Protein AF-A0A137QQI2-F1 (afdb_monomer_lite)

Radius of gyration: 28.1 Å; chains: 1; bounding box: 60×68×77 Å

Secondary structure (DSSP, 8-state):
--HHHHHHHHHHHHHHHHHTT-HHHHHHHHHHHHHH--TTTHHHHHTSTTGGG-HHHHHHHHHHHHHT--HHHHHHHHHHHHHHHHTS-GGGHHHHHHHHHHHTT--HHHHHHHHHHHS-TTSS---------------------------------------------PPP---------------------PPPPP-

pLDDT: mean 73.18, std 21.38, range [32.88, 97.56]

Sequence (199 aa):
MWVLESHSFCGCIIDSSVKADIPRLKAAAKEGIRRGLSKSNIITELFSSFTYKYHEIIEMEVDFFLKDFTPQLAQELDEALQFVVVGEKPHCYRVLTFLMRRQRGESSESAWKAIANSEPGGLFSLSLRSPPKFAFNLNSGSDTSRQIASSSRVVGGNTSTRLRANKAKRPPNASGTGNNDSPSLGSAPFTFRFGSPMK

Foldseek 3Di:
DCLVVVVVVLLVQCVVCVVVVPVVSNVVSLVVVLVSDDLVCLLVQLLDPRQLVDLSSLVSSLVVCVVPPDPVSVVSNVVSVVCVVVPVRVSNPLSVQQSVCVVVVDDSVRSVVVVVVPPPPPDPPPPVPDPPPPPPPPPPPPDDDDDDDDDDDDDDDDDDDDDDDDPDDDDDDDDDPDDDDDDDDDDDDDDDDDDDDDD

Structure (mmCIF, N/CA/C/O backbone):
data_AF-A0A137QQI2-F1
#
_entry.id   AF-A0A137QQI2-F1
#
loop_
_atom_site.group_PDB
_atom_site.id
_atom_site.type_symbol
_atom_site.label_atom_id
_atom_site.label_alt_id
_atom_site.label_comp_id
_atom_site.label_asym_id
_atom_site.label_entity_id
_atom_site.label_seq_id
_atom_site.pdbx_PDB_ins_code
_atom_site.Cartn_x
_atom_site.Cartn_y
_atom_site.Cartn_z
_atom_site.occupancy
_atom_site.B_iso_or_equiv
_atom_site.auth_seq_id
_atom_site.auth_comp_id
_atom_site.auth_asym_id
_atom_site.auth_atom_id
_atom_site.pdbx_PDB_model_num
ATOM 1 N N . MET A 1 1 ? -14.640 14.245 -11.615 1.00 32.88 1 MET A N 1
ATOM 2 C CA . MET A 1 1 ? -14.457 12.797 -11.403 1.00 32.88 1 MET A CA 1
ATOM 3 C C . MET A 1 1 ? -13.372 12.336 -12.377 1.00 32.88 1 MET A C 1
ATOM 5 O O . MET A 1 1 ? -13.691 12.029 -13.508 1.00 32.88 1 MET A O 1
ATOM 9 N N . TRP A 1 2 ? -12.095 12.438 -11.980 1.00 33.50 2 TRP A N 1
ATOM 10 C CA . TRP A 1 2 ? -10.900 12.171 -12.821 1.00 33.50 2 TRP A CA 1
ATOM 11 C C . TRP A 1 2 ? -9.863 11.278 -12.100 1.00 33.50 2 TRP A C 1
ATOM 13 O O . TRP A 1 2 ? -8.710 11.176 -12.509 1.00 33.50 2 TRP A O 1
ATOM 23 N N . VAL A 1 3 ? -10.246 10.663 -10.976 1.00 46.16 3 VAL A N 1
ATOM 24 C CA . VAL A 1 3 ? -9.284 10.023 -10.062 1.00 46.16 3 VAL A CA 1
ATOM 25 C C . VAL A 1 3 ? -8.882 8.625 -10.545 1.00 46.16 3 VAL A C 1
ATOM 27 O O . VAL A 1 3 ? -7.739 8.244 -10.365 1.00 46.16 3 VAL A O 1
ATOM 30 N N . LEU A 1 4 ? -9.737 7.893 -11.265 1.00 43.38 4 LEU A N 1
ATOM 31 C CA . LEU A 1 4 ? -9.434 6.502 -11.638 1.00 43.38 4 LEU A CA 1
ATOM 32 C C . LEU A 1 4 ? -8.504 6.337 -12.860 1.00 43.38 4 LEU A C 1
ATOM 34 O O . LEU A 1 4 ? -7.911 5.275 -13.015 1.00 43.38 4 LEU A O 1
ATOM 38 N N . GLU A 1 5 ? -8.304 7.364 -13.695 1.00 42.47 5 GLU A N 1
ATOM 39 C CA . GLU A 1 5 ? -7.401 7.269 -14.864 1.00 42.47 5 GLU A CA 1
ATOM 40 C C . GLU A 1 5 ? -5.965 7.732 -14.582 1.00 42.47 5 GLU A C 1
ATOM 42 O O . GLU A 1 5 ? -5.025 7.272 -15.234 1.00 42.47 5 GLU A O 1
ATOM 47 N N . SER A 1 6 ? -5.759 8.582 -13.571 1.00 51.38 6 SER A N 1
ATOM 48 C CA . SER A 1 6 ? -4.417 9.094 -13.239 1.00 51.38 6 SER A CA 1
ATOM 49 C C . SER A 1 6 ? -3.456 7.978 -12.796 1.00 51.38 6 SER A C 1
ATOM 51 O O . SER A 1 6 ? -2.248 8.057 -13.021 1.00 51.38 6 SER A O 1
ATOM 53 N N . HIS A 1 7 ? -3.997 6.898 -12.232 1.00 51.66 7 HIS A N 1
ATOM 54 C CA . HIS A 1 7 ? -3.223 5.797 -11.663 1.00 51.66 7 HIS A CA 1
ATOM 55 C C . HIS A 1 7 ? -2.671 4.875 -12.759 1.00 51.66 7 HIS A C 1
ATOM 57 O O . HIS A 1 7 ? -1.540 4.395 -12.661 1.00 51.66 7 HIS A O 1
ATOM 63 N N . SER A 1 8 ? -3.414 4.700 -13.861 1.00 54.84 8 SER A N 1
ATOM 64 C CA . SER A 1 8 ? -2.910 3.969 -15.029 1.00 54.84 8 SER A CA 1
ATOM 65 C C . SER A 1 8 ? -1.751 4.713 -15.694 1.00 54.84 8 SER A C 1
ATOM 67 O O . SER A 1 8 ? -0.813 4.082 -16.177 1.00 54.84 8 SER A O 1
ATOM 69 N N . PHE A 1 9 ? -1.786 6.049 -15.711 1.00 55.47 9 PHE A N 1
ATOM 70 C CA . PHE A 1 9 ? -0.770 6.841 -16.402 1.00 55.47 9 PHE A CA 1
ATOM 71 C C . PHE A 1 9 ? 0.557 6.901 -15.630 1.00 55.47 9 PHE A C 1
ATOM 73 O O . PHE A 1 9 ? 1.621 6.663 -16.206 1.00 55.47 9 PHE A O 1
ATOM 80 N N . CYS A 1 10 ? 0.516 7.145 -14.315 1.00 61.06 10 CYS A N 1
ATOM 81 C CA . CYS A 1 10 ? 1.726 7.159 -13.486 1.00 61.06 10 CYS A CA 1
ATOM 82 C C . CYS A 1 10 ? 2.402 5.784 -13.414 1.00 61.06 10 CYS A C 1
ATOM 84 O O . CYS A 1 10 ? 3.635 5.713 -13.404 1.00 61.06 10 CYS A O 1
ATOM 86 N N . GLY A 1 11 ? 1.623 4.698 -13.444 1.00 62.97 11 GLY A N 1
ATOM 87 C CA . GLY A 1 11 ? 2.187 3.356 -13.396 1.00 62.97 11 GLY A CA 1
ATOM 88 C C . GLY A 1 11 ? 3.052 3.006 -14.610 1.00 62.97 11 GLY A C 1
ATOM 89 O O . GLY A 1 11 ? 4.170 2.507 -14.465 1.00 62.97 11 GLY A O 1
ATOM 90 N N . CYS A 1 12 ? 2.593 3.355 -15.815 1.00 71.19 12 CYS A N 1
ATOM 91 C CA . CYS A 1 12 ? 3.341 3.117 -17.053 1.00 71.19 12 CYS A CA 1
ATOM 92 C C . CYS A 1 12 ? 4.656 3.911 -17.124 1.00 71.19 12 CYS A C 1
ATOM 94 O O . CYS A 1 12 ? 5.639 3.433 -17.702 1.00 71.19 12 CYS A O 1
ATOM 96 N N . ILE A 1 13 ? 4.695 5.108 -16.529 1.00 69.12 13 ILE A N 1
ATOM 97 C CA . ILE A 1 13 ? 5.900 5.947 -16.488 1.00 69.12 13 ILE A CA 1
ATOM 98 C C . ILE A 1 13 ? 6.971 5.309 -15.603 1.00 69.12 13 ILE A C 1
ATOM 100 O O . ILE A 1 13 ? 8.135 5.273 -16.004 1.00 69.12 13 ILE A O 1
ATOM 104 N N . ILE A 1 14 ? 6.601 4.770 -14.435 1.00 70.56 14 ILE A N 1
ATOM 105 C CA . ILE A 1 14 ? 7.574 4.114 -13.553 1.00 70.56 14 ILE A CA 1
ATOM 106 C C . ILE A 1 14 ? 8.112 2.839 -14.208 1.00 70.56 14 ILE A C 1
ATOM 108 O O . ILE A 1 14 ? 9.334 2.711 -14.319 1.00 70.56 14 ILE A O 1
ATOM 112 N N . ASP A 1 15 ? 7.240 1.985 -14.757 1.00 73.06 15 ASP A N 1
ATOM 113 C CA . ASP A 1 15 ? 7.643 0.777 -15.494 1.00 73.06 15 ASP A CA 1
ATOM 114 C C . ASP A 1 15 ? 8.620 1.115 -16.645 1.00 73.06 15 ASP A C 1
ATOM 116 O O . ASP A 1 15 ? 9.608 0.408 -16.856 1.00 73.06 15 ASP A O 1
ATOM 120 N N . SER A 1 16 ? 8.388 2.213 -17.375 1.00 70.88 16 SER A N 1
ATOM 121 C CA . SER A 1 16 ? 9.267 2.659 -18.469 1.00 70.88 16 SER A CA 1
ATOM 122 C C . SER A 1 16 ? 10.581 3.261 -17.964 1.00 70.88 16 SER A C 1
ATOM 124 O O . SER A 1 16 ? 11.634 3.003 -18.539 1.00 70.88 16 SER A O 1
ATOM 126 N N . SER A 1 17 ? 10.545 4.026 -16.869 1.00 70.69 17 SER A N 1
ATOM 127 C CA . SER A 1 17 ? 11.735 4.646 -16.271 1.00 70.69 17 SER A CA 1
ATOM 128 C C . SER A 1 17 ? 12.720 3.621 -15.719 1.00 70.69 17 SER A C 1
ATOM 130 O O . SER A 1 17 ? 13.924 3.817 -15.845 1.00 70.69 17 SER A O 1
ATOM 132 N N . VAL A 1 18 ? 12.214 2.520 -15.153 1.00 72.31 18 VAL A N 1
ATOM 133 C CA . VAL A 1 18 ? 13.040 1.414 -14.655 1.00 72.31 18 VAL A CA 1
ATOM 134 C C . VAL A 1 18 ? 13.669 0.657 -15.818 1.00 72.31 18 VAL A C 1
ATOM 136 O O . VAL A 1 18 ? 14.835 0.292 -15.746 1.00 72.31 18 VAL A O 1
ATOM 139 N N . LYS A 1 19 ? 12.934 0.476 -16.922 1.00 76.94 19 LYS A N 1
ATOM 140 C CA . LYS A 1 19 ? 13.477 -0.139 -18.144 1.00 76.94 19 LYS A CA 1
ATOM 141 C C . LYS A 1 19 ? 14.530 0.731 -18.831 1.00 76.94 19 LYS A C 1
ATOM 143 O O . LYS A 1 19 ? 15.475 0.194 -19.393 1.00 76.94 19 LYS A O 1
ATOM 148 N N . ALA A 1 20 ? 14.349 2.049 -18.810 1.00 77.50 20 ALA A N 1
ATOM 149 C CA . ALA A 1 20 ? 15.245 3.010 -19.449 1.00 77.50 20 ALA A CA 1
ATOM 150 C C . ALA A 1 20 ? 16.370 3.520 -18.525 1.00 77.50 20 ALA A C 1
ATOM 152 O O . ALA A 1 20 ? 17.166 4.344 -18.964 1.00 77.50 20 ALA A O 1
ATOM 153 N N . ASP A 1 21 ? 16.401 3.071 -17.265 1.00 76.81 21 ASP A N 1
ATOM 154 C CA . ASP A 1 21 ? 17.292 3.535 -16.195 1.00 76.81 21 ASP A CA 1
ATOM 155 C C . ASP A 1 21 ? 17.417 5.069 -16.132 1.00 76.81 21 ASP A C 1
ATOM 157 O O . ASP A 1 21 ? 18.495 5.652 -16.242 1.00 76.81 21 ASP A O 1
ATOM 161 N N . ILE A 1 22 ? 16.273 5.754 -15.987 1.00 88.94 22 ILE A N 1
ATOM 162 C CA . ILE A 1 22 ? 16.213 7.220 -15.861 1.00 88.94 22 ILE A CA 1
ATOM 163 C C . ILE A 1 22 ? 15.785 7.594 -14.430 1.00 88.94 22 ILE A C 1
ATOM 165 O O . ILE A 1 22 ? 14.598 7.849 -14.184 1.00 88.94 22 ILE A O 1
ATOM 169 N N . PRO A 1 23 ? 16.728 7.698 -13.467 1.00 85.25 23 PRO A N 1
ATOM 170 C CA . PRO A 1 23 ? 16.429 7.972 -12.059 1.00 85.25 23 PRO A CA 1
ATOM 171 C C . PRO A 1 23 ? 15.580 9.225 -11.834 1.00 85.25 23 PRO A C 1
ATOM 173 O O . PRO A 1 23 ? 14.703 9.256 -10.971 1.00 85.25 23 PRO A O 1
ATOM 176 N N . ARG A 1 24 ? 15.803 10.268 -12.644 1.00 85.31 24 ARG A N 1
ATOM 177 C CA . ARG A 1 24 ? 15.068 11.535 -12.548 1.00 85.31 24 ARG A CA 1
ATOM 178 C C . ARG A 1 24 ? 13.578 11.365 -12.851 1.00 85.31 24 ARG A C 1
ATOM 180 O O . ARG A 1 24 ? 12.754 12.002 -12.200 1.00 85.31 24 ARG A O 1
ATOM 187 N N . LEU A 1 25 ? 13.236 10.502 -13.808 1.00 85.56 25 LEU A N 1
ATOM 188 C CA . LEU A 1 25 ? 11.847 10.230 -14.173 1.00 85.56 25 LEU A CA 1
ATOM 189 C C . LEU A 1 25 ? 11.151 9.419 -13.080 1.00 85.56 25 LEU A C 1
ATOM 191 O O . LEU A 1 25 ? 10.034 9.751 -12.692 1.00 85.56 25 LEU A O 1
ATOM 195 N N . LYS A 1 26 ? 11.853 8.431 -12.513 1.00 84.25 26 LYS A N 1
ATOM 196 C CA . LYS A 1 26 ? 11.378 7.665 -11.357 1.00 84.25 26 LYS A CA 1
ATOM 197 C C . LYS A 1 26 ? 11.083 8.575 -10.160 1.00 84.25 26 LYS A C 1
ATOM 199 O O . LYS A 1 26 ? 10.016 8.476 -9.563 1.00 84.25 26 LYS A O 1
ATOM 204 N N . ALA A 1 27 ? 11.990 9.502 -9.843 1.00 89.12 27 ALA A N 1
ATOM 205 C CA . ALA A 1 27 ? 11.799 10.466 -8.760 1.00 89.12 27 ALA A CA 1
ATOM 206 C C . ALA A 1 27 ? 10.612 11.413 -9.015 1.00 89.12 27 ALA A C 1
ATOM 208 O O . ALA A 1 27 ? 9.807 11.643 -8.114 1.00 89.12 27 ALA A O 1
ATOM 209 N N . ALA A 1 28 ? 10.470 11.925 -10.242 1.00 89.00 28 ALA A N 1
ATOM 210 C CA . ALA A 1 28 ? 9.352 12.789 -10.616 1.00 89.00 28 ALA A CA 1
ATOM 211 C C . ALA A 1 28 ? 8.002 12.056 -10.540 1.00 89.00 28 ALA A C 1
ATOM 213 O O . ALA A 1 28 ? 7.033 12.606 -10.021 1.00 89.00 28 ALA A O 1
ATOM 214 N N . ALA A 1 29 ? 7.948 10.805 -10.999 1.00 88.31 29 ALA A N 1
ATOM 215 C CA . ALA A 1 29 ? 6.751 9.978 -10.911 1.00 88.31 29 ALA A CA 1
ATOM 216 C C . ALA A 1 29 ? 6.397 9.643 -9.453 1.00 88.31 29 ALA A C 1
ATOM 218 O O . ALA A 1 29 ? 5.241 9.785 -9.061 1.00 88.31 29 ALA A O 1
ATOM 219 N N . LYS A 1 30 ? 7.396 9.297 -8.628 1.00 90.31 30 LYS A N 1
ATOM 220 C CA . LYS A 1 30 ? 7.228 9.070 -7.185 1.00 90.31 30 LYS A CA 1
ATOM 221 C C . LYS A 1 30 ? 6.631 10.298 -6.489 1.00 90.31 30 LYS A C 1
ATOM 223 O O . LYS A 1 30 ? 5.698 10.175 -5.703 1.00 90.31 30 LYS A O 1
ATOM 228 N N . GLU A 1 31 ? 7.140 11.488 -6.797 1.00 92.75 31 GLU A N 1
ATOM 229 C CA . GLU A 1 31 ? 6.613 12.745 -6.256 1.00 92.75 31 GLU A CA 1
ATOM 230 C C . GLU A 1 31 ? 5.191 13.047 -6.756 1.00 92.75 31 GLU A C 1
ATOM 232 O O . GLU A 1 31 ? 4.370 13.558 -5.996 1.00 92.75 31 GLU A O 1
ATOM 237 N N . GLY A 1 32 ? 4.882 12.708 -8.010 1.00 92.00 32 GLY A N 1
ATOM 238 C CA . GLY A 1 32 ? 3.532 12.810 -8.564 1.00 92.00 32 GLY A CA 1
ATOM 239 C C . GLY A 1 32 ? 2.524 11.959 -7.792 1.00 92.00 32 GLY A C 1
ATOM 240 O O . GLY A 1 32 ? 1.505 12.485 -7.349 1.00 92.00 32 GLY A O 1
ATOM 241 N N . ILE A 1 33 ? 2.854 10.685 -7.551 1.00 91.38 33 ILE A N 1
ATOM 242 C CA . ILE A 1 33 ? 2.030 9.768 -6.747 1.00 91.38 33 ILE A CA 1
ATOM 243 C C . ILE A 1 33 ? 1.844 10.335 -5.341 1.00 91.38 33 ILE A C 1
ATOM 245 O O . ILE A 1 33 ? 0.715 10.508 -4.897 1.00 91.38 33 ILE A O 1
ATOM 249 N N . ARG A 1 34 ? 2.935 10.752 -4.682 1.00 93.81 34 ARG A N 1
ATOM 250 C CA . ARG A 1 34 ? 2.887 11.337 -3.332 1.00 93.81 34 ARG A CA 1
ATOM 251 C C . ARG A 1 34 ? 1.914 12.511 -3.219 1.00 93.81 34 ARG A C 1
ATOM 253 O O . ARG A 1 34 ? 1.245 12.651 -2.202 1.00 93.81 34 ARG A O 1
ATOM 260 N N . ARG A 1 35 ? 1.856 13.375 -4.237 1.00 94.44 35 ARG A N 1
ATOM 261 C CA . ARG A 1 35 ? 0.941 14.530 -4.279 1.00 94.44 35 ARG A CA 1
ATOM 262 C C . ARG A 1 35 ? -0.509 14.136 -4.549 1.00 94.44 35 ARG A C 1
ATOM 264 O O . ARG A 1 35 ? -1.401 14.890 -4.176 1.00 94.44 35 ARG A O 1
ATOM 271 N N . GLY A 1 36 ? -0.729 13.004 -5.213 1.00 93.56 36 GLY A N 1
ATOM 272 C CA . GLY A 1 36 ? -2.050 12.437 -5.478 1.00 93.56 36 GLY A CA 1
ATOM 273 C C . GLY A 1 36 ? -2.630 11.632 -4.312 1.00 93.56 36 GLY A C 1
ATOM 274 O O . GLY A 1 36 ? -3.829 11.353 -4.319 1.00 93.56 36 GLY A O 1
ATOM 275 N N . LEU A 1 37 ? -1.820 11.274 -3.308 1.00 95.56 37 LEU A N 1
ATOM 276 C CA . LEU A 1 37 ? -2.297 10.547 -2.133 1.00 95.56 37 LEU A CA 1
ATOM 277 C C . LEU A 1 37 ? -3.219 11.417 -1.274 1.00 95.56 37 LEU A C 1
ATOM 279 O O . LEU A 1 37 ? -2.930 12.567 -0.941 1.00 95.56 37 LEU A O 1
ATOM 283 N N . SER A 1 38 ? -4.344 10.831 -0.893 1.00 96.25 38 SER A N 1
ATOM 284 C CA . SER A 1 38 ? -5.392 11.443 -0.089 1.00 96.25 38 SER A CA 1
ATOM 285 C C . SER A 1 38 ? -6.046 10.387 0.799 1.00 96.25 38 SER A C 1
ATOM 287 O O . SER A 1 38 ? -5.955 9.188 0.539 1.00 96.25 38 SER A O 1
ATOM 289 N N . LYS A 1 39 ? -6.774 10.815 1.833 1.00 95.75 39 LYS A N 1
ATOM 290 C CA . LYS A 1 39 ? -7.506 9.876 2.699 1.00 95.75 39 LYS A CA 1
ATOM 291 C C . LYS A 1 39 ? -8.573 9.088 1.933 1.00 95.75 39 LYS A C 1
ATOM 293 O O . LYS A 1 39 ? -8.832 7.954 2.278 1.00 95.75 39 LYS A O 1
ATOM 298 N N . SER A 1 40 ? -9.145 9.655 0.870 1.00 95.25 40 SER A N 1
ATOM 299 C CA . SER A 1 40 ? -10.202 9.003 0.087 1.00 95.25 40 SER A CA 1
ATOM 300 C C . SER A 1 40 ? -9.710 7.974 -0.933 1.00 95.25 40 SER A C 1
ATOM 302 O O . SER A 1 40 ? -10.526 7.225 -1.456 1.00 95.25 40 SER A O 1
ATOM 304 N N . ASN A 1 41 ? -8.420 7.961 -1.291 1.00 95.19 41 ASN A N 1
ATOM 305 C CA . ASN A 1 41 ? -7.882 6.997 -2.265 1.00 95.19 41 ASN A CA 1
ATOM 306 C C . ASN A 1 41 ? -6.809 6.067 -1.693 1.00 95.19 41 ASN A C 1
ATOM 308 O O . ASN A 1 41 ? -6.489 5.079 -2.348 1.00 95.19 41 ASN A O 1
ATOM 312 N N . ILE A 1 42 ? -6.291 6.329 -0.488 1.00 96.50 42 ILE A N 1
ATOM 313 C CA . ILE A 1 42 ? -5.143 5.596 0.053 1.00 96.50 42 ILE A CA 1
ATOM 314 C C . ILE A 1 42 ? -5.359 4.083 0.110 1.00 96.50 42 ILE A C 1
ATOM 316 O O . ILE A 1 42 ? -4.462 3.349 -0.270 1.00 96.50 42 ILE A O 1
ATOM 320 N N . ILE A 1 43 ? -6.538 3.597 0.509 1.00 96.50 43 ILE A N 1
ATOM 321 C CA . ILE A 1 43 ? -6.816 2.153 0.569 1.00 96.50 43 ILE A CA 1
ATOM 322 C C . ILE A 1 43 ? -6.802 1.524 -0.827 1.00 96.50 43 ILE A C 1
ATOM 324 O O . ILE A 1 43 ? -6.229 0.452 -1.031 1.00 96.50 43 ILE A O 1
ATOM 328 N N . THR A 1 44 ? -7.402 2.207 -1.805 1.00 94.94 44 THR A N 1
ATOM 329 C CA . THR A 1 44 ? -7.443 1.729 -3.195 1.00 94.94 44 THR A CA 1
ATOM 330 C C . THR A 1 44 ? -6.038 1.684 -3.796 1.00 94.94 44 THR A C 1
ATOM 332 O O . THR A 1 44 ? -5.707 0.730 -4.500 1.00 94.94 44 THR A O 1
ATOM 335 N N . GLU A 1 45 ? -5.209 2.681 -3.479 1.00 94.12 45 GLU A N 1
ATOM 336 C CA . GLU A 1 45 ? -3.804 2.753 -3.889 1.00 94.12 45 GLU A CA 1
ATOM 337 C C . GLU A 1 45 ? -2.969 1.642 -3.266 1.00 94.12 45 GLU A C 1
ATOM 339 O O . GLU A 1 45 ? -2.345 0.866 -3.989 1.00 94.12 45 GLU A O 1
ATOM 344 N N . LEU A 1 46 ? -3.056 1.493 -1.942 1.00 94.88 46 LEU A N 1
ATOM 345 C CA . LEU A 1 46 ? -2.304 0.510 -1.166 1.00 94.88 46 LEU A CA 1
ATOM 346 C C . LEU A 1 46 ? -2.477 -0.905 -1.737 1.00 94.88 46 LEU A C 1
ATOM 348 O O . LEU A 1 46 ? -1.526 -1.678 -1.859 1.00 94.88 46 LEU A O 1
ATOM 352 N N . PHE A 1 47 ? -3.709 -1.240 -2.124 1.00 94.19 47 PHE A N 1
ATOM 353 C CA . PHE A 1 47 ? -4.080 -2.542 -2.673 1.00 94.19 47 PHE A CA 1
ATOM 354 C C . PHE A 1 47 ? -4.194 -2.558 -4.202 1.00 94.19 47 PHE A C 1
ATOM 356 O O . PHE A 1 47 ? -4.869 -3.424 -4.779 1.00 94.19 47 PHE A O 1
ATOM 363 N N . SER A 1 48 ? -3.550 -1.610 -4.878 1.00 92.56 48 SER A N 1
ATOM 364 C CA . SER A 1 48 ? -3.470 -1.587 -6.331 1.00 92.56 48 SER A CA 1
ATOM 365 C C . SER A 1 48 ? -2.494 -2.650 -6.853 1.00 92.56 48 SER A C 1
ATOM 367 O O . SER A 1 48 ? -1.503 -3.025 -6.215 1.00 92.56 48 SER A O 1
ATOM 369 N N . SER A 1 49 ? -2.720 -3.097 -8.090 1.00 89.50 49 SER A N 1
ATOM 370 C CA . SER A 1 49 ? -1.771 -3.951 -8.815 1.00 89.50 49 SER A CA 1
ATOM 371 C C . SER A 1 49 ? -0.483 -3.214 -9.207 1.00 89.50 49 SER A C 1
ATOM 373 O O . SER A 1 49 ? 0.401 -3.786 -9.840 1.00 89.50 49 SER A O 1
ATOM 375 N N . PHE A 1 50 ? -0.383 -1.923 -8.914 1.00 88.88 50 PHE A N 1
ATOM 376 C CA . PHE A 1 50 ? 0.801 -1.136 -9.199 1.00 88.88 50 PHE A CA 1
ATOM 377 C C . PHE A 1 50 ? 1.735 -1.101 -7.986 1.00 88.88 50 PHE A C 1
ATOM 379 O O . PHE A 1 50 ? 2.910 -1.452 -8.102 1.00 88.88 50 PHE A O 1
ATOM 386 N N . THR A 1 51 ? 1.189 -0.784 -6.812 1.00 90.44 51 THR A N 1
ATOM 387 C CA . THR A 1 51 ? 1.928 -0.597 -5.560 1.00 90.44 51 THR A CA 1
ATOM 388 C C . THR A 1 51 ? 2.812 -1.790 -5.202 1.00 90.44 51 THR A C 1
ATOM 390 O O . THR A 1 51 ? 3.982 -1.611 -4.870 1.00 90.44 51 THR A O 1
ATOM 393 N N . TYR A 1 52 ? 2.328 -3.029 -5.358 1.00 89.00 52 TYR A N 1
ATOM 394 C CA . TYR A 1 52 ? 3.090 -4.222 -4.951 1.00 89.00 52 TYR A CA 1
ATOM 395 C C . TYR A 1 52 ? 4.443 -4.401 -5.675 1.00 89.00 52 TYR A C 1
ATOM 397 O O . TYR A 1 52 ? 5.300 -5.155 -5.200 1.00 89.00 52 TYR A O 1
ATOM 405 N N . LYS A 1 53 ? 4.632 -3.751 -6.833 1.00 88.56 53 LYS A N 1
ATOM 406 C CA . LYS A 1 53 ? 5.847 -3.859 -7.653 1.00 88.56 53 LYS A CA 1
ATOM 407 C C . LYS A 1 53 ? 7.009 -3.014 -7.122 1.00 88.56 53 LYS A C 1
ATOM 409 O O . LYS A 1 53 ? 8.157 -3.334 -7.422 1.00 88.56 53 LYS A O 1
ATOM 414 N N . TYR A 1 54 ? 6.731 -1.966 -6.345 1.00 90.56 54 TYR A N 1
ATOM 415 C CA . TYR A 1 54 ? 7.701 -0.920 -6.016 1.00 90.56 54 TYR A CA 1
ATOM 416 C C . TYR A 1 54 ? 7.807 -0.705 -4.507 1.00 90.56 54 TYR A C 1
ATOM 418 O O . TYR A 1 54 ? 6.924 -0.109 -3.892 1.00 90.56 54 TYR A O 1
ATOM 426 N N . HIS A 1 55 ? 8.910 -1.154 -3.898 1.00 93.25 55 HIS A N 1
ATOM 427 C CA . HIS A 1 55 ? 9.122 -1.065 -2.442 1.00 93.25 55 HIS A CA 1
ATOM 428 C C . HIS A 1 55 ? 9.032 0.368 -1.933 1.00 93.25 55 HIS A C 1
ATOM 430 O O . HIS A 1 55 ? 8.351 0.636 -0.951 1.00 93.25 55 HIS A O 1
ATOM 436 N N . GLU A 1 56 ? 9.644 1.302 -2.651 1.00 93.44 56 GLU A N 1
ATOM 437 C CA . GLU A 1 56 ? 9.661 2.713 -2.286 1.00 93.44 56 GLU A CA 1
ATOM 438 C C . GLU A 1 56 ? 8.291 3.408 -2.364 1.00 93.44 56 GLU A C 1
ATOM 440 O O . GLU A 1 56 ? 8.142 4.507 -1.823 1.00 93.44 56 GLU A O 1
ATOM 445 N N . ILE A 1 57 ? 7.328 2.811 -3.074 1.00 94.38 57 ILE A N 1
ATOM 446 C CA . ILE A 1 57 ? 5.943 3.291 -3.163 1.00 94.38 57 ILE A CA 1
ATOM 447 C C . ILE A 1 57 ? 5.139 2.697 -2.012 1.00 94.38 57 ILE A C 1
ATOM 449 O O . ILE A 1 57 ? 4.482 3.447 -1.299 1.00 94.38 57 ILE A O 1
ATOM 453 N N . ILE A 1 58 ? 5.297 1.393 -1.750 1.00 96.12 58 ILE A N 1
ATOM 454 C CA . ILE A 1 58 ? 4.699 0.719 -0.586 1.00 96.12 58 ILE A CA 1
ATOM 455 C C . ILE A 1 58 ? 5.074 1.445 0.707 1.00 96.12 58 ILE A C 1
ATOM 457 O O . ILE A 1 58 ? 4.201 1.745 1.512 1.00 96.12 58 ILE A O 1
ATOM 461 N N . GLU A 1 59 ? 6.358 1.757 0.899 1.00 96.81 59 GLU A N 1
ATOM 462 C CA . GLU A 1 59 ? 6.830 2.500 2.073 1.00 96.81 59 GLU A CA 1
ATOM 463 C C . GLU A 1 59 ? 6.126 3.847 2.220 1.00 96.81 59 GLU A C 1
ATOM 465 O O . GLU A 1 59 ? 5.631 4.174 3.294 1.00 96.81 59 GLU A O 1
ATOM 470 N N . MET A 1 60 ? 6.053 4.611 1.129 1.00 96.75 60 MET A N 1
ATOM 471 C CA . MET A 1 60 ? 5.450 5.938 1.130 1.00 96.75 60 MET A CA 1
ATOM 472 C C . MET A 1 60 ? 3.951 5.889 1.442 1.00 96.75 60 MET A C 1
ATOM 474 O O . MET A 1 60 ? 3.473 6.680 2.254 1.00 96.75 60 MET A O 1
ATOM 478 N N . GLU A 1 61 ? 3.213 4.992 0.791 1.00 96.88 61 GLU A N 1
ATOM 479 C CA . GLU A 1 61 ? 1.769 4.854 0.975 1.00 96.88 61 GLU A CA 1
ATOM 480 C C . GLU A 1 61 ? 1.440 4.331 2.374 1.00 96.88 61 GLU A C 1
ATOM 482 O O . GLU A 1 61 ? 0.551 4.864 3.034 1.00 96.88 61 GLU A O 1
ATOM 487 N N . VAL A 1 62 ? 2.198 3.353 2.880 1.00 97.56 62 VAL A N 1
ATOM 488 C CA . VAL A 1 62 ? 2.028 2.853 4.251 1.00 97.56 62 VAL A CA 1
ATOM 489 C C . VAL A 1 62 ? 2.355 3.936 5.276 1.00 97.56 62 VAL A C 1
ATOM 491 O O . VAL A 1 62 ? 1.593 4.115 6.222 1.00 97.56 62 VAL A O 1
ATOM 494 N N . ASP A 1 63 ? 3.427 4.704 5.092 1.00 97.31 63 ASP A N 1
ATOM 495 C CA . ASP A 1 63 ? 3.761 5.800 6.005 1.00 97.31 63 ASP A CA 1
ATOM 496 C C . ASP A 1 63 ? 2.683 6.894 6.003 1.00 97.31 63 ASP A C 1
ATOM 498 O O . ASP A 1 63 ? 2.329 7.414 7.064 1.00 97.31 63 ASP A O 1
ATOM 502 N N . PHE A 1 64 ? 2.119 7.218 4.834 1.00 97.25 64 PHE A N 1
ATOM 503 C CA . PHE A 1 64 ? 0.981 8.133 4.725 1.00 97.25 64 PHE A CA 1
ATOM 504 C C . PHE A 1 64 ? -0.251 7.576 5.450 1.00 97.25 64 PHE A C 1
ATOM 506 O O . PHE A 1 64 ? -0.845 8.266 6.277 1.00 97.25 64 PHE A O 1
ATOM 513 N N . PHE A 1 65 ? -0.596 6.312 5.193 1.00 97.25 65 PHE A N 1
ATOM 514 C CA . PHE A 1 65 ? -1.729 5.631 5.812 1.00 97.25 65 PHE A CA 1
ATOM 515 C C . PHE A 1 65 ? -1.635 5.611 7.343 1.00 97.25 65 PHE A C 1
ATOM 517 O O . PHE A 1 65 ? -2.597 5.954 8.026 1.00 97.25 65 PHE A O 1
ATOM 524 N N . LEU A 1 66 ? -0.468 5.256 7.887 1.00 97.25 66 LEU A N 1
ATOM 525 C CA . LEU A 1 66 ? -0.240 5.181 9.330 1.00 97.25 66 LEU A CA 1
ATOM 526 C C . LEU A 1 66 ? -0.260 6.553 10.004 1.00 97.25 66 LEU A C 1
ATOM 528 O O . LEU A 1 66 ? -0.764 6.689 11.118 1.00 97.25 66 LEU A O 1
ATOM 532 N N . LYS A 1 67 ? 0.271 7.577 9.331 1.00 97.44 67 LYS A N 1
ATOM 533 C CA . LYS A 1 67 ? 0.270 8.952 9.837 1.00 97.44 67 LYS A CA 1
ATOM 534 C C . LYS A 1 67 ? -1.141 9.532 9.929 1.00 97.44 67 LYS A C 1
ATOM 536 O O . LYS A 1 67 ? -1.435 10.265 10.870 1.00 97.44 67 LYS A O 1
ATOM 541 N N . ASP A 1 68 ? -1.986 9.231 8.949 1.00 95.94 68 ASP A N 1
ATOM 542 C CA . ASP A 1 68 ? -3.329 9.794 8.812 1.00 95.94 68 ASP A CA 1
ATOM 543 C C . ASP A 1 68 ? -4.450 8.826 9.216 1.00 95.94 68 ASP A C 1
ATOM 545 O O . ASP A 1 68 ? -5.608 9.074 8.879 1.00 95.94 68 ASP A O 1
ATOM 549 N N . PHE A 1 69 ? -4.126 7.759 9.953 1.00 96.81 69 PHE A N 1
ATOM 550 C CA . PHE A 1 69 ? -5.060 6.697 10.322 1.00 96.81 69 PHE A CA 1
ATOM 551 C C . PHE A 1 69 ? -6.272 7.234 11.102 1.00 96.81 69 PHE A C 1
ATOM 553 O O . PHE A 1 69 ? -6.140 7.827 12.175 1.00 96.81 69 PHE A O 1
ATOM 560 N N . THR A 1 70 ? -7.473 7.005 10.567 1.00 97.19 70 THR A N 1
ATOM 561 C CA . THR A 1 70 ? -8.754 7.388 11.179 1.00 97.19 70 THR A CA 1
ATOM 562 C C . THR A 1 70 ? -9.687 6.178 11.303 1.00 97.19 70 THR A C 1
ATOM 564 O O . THR A 1 70 ? -9.489 5.182 10.607 1.00 97.19 70 THR A O 1
ATOM 567 N N . PRO A 1 71 ? -10.747 6.245 12.134 1.00 97.44 71 PRO A N 1
ATOM 568 C CA . PRO A 1 71 ? -11.748 5.177 12.205 1.00 97.44 71 PRO A CA 1
ATOM 569 C C . PRO A 1 71 ? -12.416 4.863 10.858 1.00 97.44 71 PRO A C 1
ATOM 571 O O . PRO A 1 71 ? -12.740 3.713 10.594 1.00 97.44 71 PRO A O 1
ATOM 574 N N . GLN A 1 72 ? -12.588 5.866 9.991 1.00 96.75 72 GLN A N 1
ATOM 575 C CA . GLN A 1 72 ? -13.131 5.675 8.643 1.00 96.75 72 GLN A CA 1
ATOM 576 C C . GLN A 1 72 ? -12.177 4.848 7.772 1.00 96.75 72 GLN A C 1
ATOM 578 O O . GLN A 1 72 ? -12.594 3.877 7.154 1.00 96.75 72 GLN A O 1
ATOM 583 N N . LEU A 1 73 ? -10.881 5.174 7.797 1.00 96.50 73 LEU A N 1
ATOM 584 C CA . LEU A 1 73 ? -9.857 4.400 7.092 1.00 96.50 73 LEU A CA 1
ATOM 585 C C . LEU A 1 73 ? -9.732 2.968 7.621 1.00 96.50 73 LEU A C 1
ATOM 587 O O . LEU A 1 73 ? -9.419 2.064 6.852 1.00 96.50 73 LEU A O 1
ATOM 591 N N . ALA A 1 74 ? -9.971 2.751 8.917 1.00 96.62 74 ALA A N 1
ATOM 592 C CA . ALA A 1 74 ? -10.005 1.411 9.497 1.00 96.62 74 ALA A CA 1
ATOM 593 C C . ALA A 1 74 ? -11.149 0.572 8.907 1.00 96.62 74 ALA A C 1
ATOM 595 O O . ALA A 1 74 ? -10.921 -0.567 8.516 1.00 96.62 74 ALA A O 1
ATOM 596 N N . GLN A 1 75 ? -12.345 1.155 8.769 1.00 97.50 75 GLN A N 1
ATOM 597 C CA . GLN A 1 75 ? -13.479 0.482 8.136 1.00 97.50 75 GLN A CA 1
ATOM 598 C C . GLN A 1 75 ? -13.192 0.149 6.663 1.00 97.50 75 GLN A C 1
ATOM 600 O O . GLN A 1 75 ? -13.417 -0.979 6.233 1.00 97.50 75 GLN A O 1
ATOM 605 N N . GLU A 1 76 ? -12.647 1.097 5.898 1.00 96.88 76 GLU A N 1
ATOM 606 C CA . GLU A 1 76 ? -12.279 0.859 4.494 1.00 96.88 76 GLU A CA 1
ATOM 607 C C . GLU A 1 76 ? -11.182 -0.213 4.357 1.00 96.88 76 GLU A C 1
ATOM 609 O O . GLU A 1 76 ? -11.212 -1.027 3.432 1.00 96.88 76 GLU A O 1
ATOM 614 N N . LEU A 1 77 ? -10.220 -0.250 5.287 1.00 96.88 77 LEU A N 1
ATOM 615 C CA . LEU A 1 77 ? -9.211 -1.308 5.351 1.00 96.88 77 LEU A CA 1
ATOM 616 C C . LEU A 1 77 ? -9.854 -2.675 5.624 1.00 96.88 77 LEU A C 1
ATOM 618 O O . LEU A 1 77 ? -9.487 -3.646 4.965 1.00 96.88 77 LEU A O 1
ATOM 622 N N . ASP A 1 78 ? -10.806 -2.758 6.555 1.00 97.00 78 ASP A N 1
ATOM 623 C CA . ASP A 1 78 ? -11.522 -4.000 6.870 1.00 97.00 78 ASP A CA 1
ATOM 624 C C . ASP A 1 78 ? -12.316 -4.517 5.661 1.00 97.00 78 ASP A C 1
ATOM 626 O O . ASP A 1 78 ? -12.298 -5.714 5.368 1.00 97.00 78 ASP A O 1
ATOM 630 N N . GLU A 1 79 ? -12.962 -3.622 4.912 1.00 96.19 79 GLU A N 1
ATOM 631 C CA . GLU A 1 79 ? -13.640 -3.951 3.654 1.00 96.19 79 GLU A CA 1
ATOM 632 C C . GLU A 1 79 ? -12.640 -4.452 2.597 1.00 96.19 79 GLU A C 1
ATOM 634 O O . GLU A 1 79 ? -12.849 -5.501 1.984 1.00 96.19 79 GLU A O 1
ATOM 639 N N . ALA A 1 80 ? -11.500 -3.772 2.433 1.00 94.25 80 ALA A N 1
ATOM 640 C CA . ALA A 1 80 ? -10.447 -4.191 1.509 1.00 94.25 80 ALA A CA 1
ATOM 641 C C . ALA A 1 80 ? -9.843 -5.562 1.872 1.00 94.25 80 ALA A C 1
ATOM 643 O O . ALA A 1 80 ? -9.538 -6.368 0.986 1.00 94.25 80 ALA A O 1
ATOM 644 N N . LEU A 1 81 ? -9.698 -5.855 3.168 1.00 95.06 81 LEU A N 1
ATOM 645 C CA . LEU A 1 81 ? -9.167 -7.123 3.667 1.00 95.06 81 LEU A CA 1
ATOM 646 C C . LEU A 1 81 ? -10.043 -8.319 3.291 1.00 95.06 81 LEU A C 1
ATOM 648 O O . LEU A 1 81 ? -9.499 -9.399 3.058 1.00 95.06 81 LEU A O 1
ATOM 652 N N . GLN A 1 82 ? -11.361 -8.147 3.160 1.00 95.38 82 GLN A N 1
ATOM 653 C CA . GLN A 1 82 ? -12.249 -9.227 2.716 1.00 95.38 82 GLN A CA 1
ATOM 654 C C . GLN A 1 82 ? -11.845 -9.736 1.325 1.00 95.38 82 GLN A C 1
ATOM 656 O O . GLN A 1 82 ? -11.689 -10.942 1.132 1.00 95.38 82 GLN A O 1
ATOM 661 N N . PHE A 1 83 ? -11.559 -8.831 0.385 1.00 91.75 83 PHE A N 1
ATOM 662 C CA . PHE A 1 83 ? -11.107 -9.191 -0.966 1.00 91.75 83 PHE A CA 1
ATOM 663 C C . PHE A 1 83 ? -9.730 -9.869 -0.970 1.00 91.75 83 PHE A C 1
ATOM 665 O O . PHE A 1 83 ? -9.461 -10.756 -1.785 1.00 91.75 83 PHE A O 1
ATOM 672 N N . VAL A 1 84 ? -8.845 -9.481 -0.046 1.00 91.81 84 VAL A N 1
ATOM 673 C CA . VAL A 1 84 ? -7.533 -10.125 0.117 1.00 91.81 84 VAL A CA 1
ATOM 674 C C . VAL A 1 84 ? -7.693 -11.551 0.647 1.00 91.81 84 VAL A C 1
ATOM 676 O O . VAL A 1 84 ? -7.072 -12.466 0.111 1.00 91.81 84 VAL A O 1
ATOM 679 N N . VAL A 1 85 ? -8.547 -11.759 1.654 1.00 91.50 85 VAL A N 1
ATOM 680 C CA . VAL A 1 85 ? -8.791 -13.075 2.273 1.00 91.50 85 VAL A CA 1
ATOM 681 C C . VAL A 1 85 ? -9.479 -14.043 1.310 1.00 91.50 85 VAL A C 1
ATOM 683 O O . VAL A 1 85 ? -9.125 -15.219 1.278 1.00 91.50 85 VAL A O 1
ATOM 686 N N . VAL A 1 86 ? -10.411 -13.557 0.485 1.00 92.62 86 VAL A N 1
ATOM 687 C CA . VAL A 1 86 ? -11.042 -14.352 -0.588 1.00 92.62 86 VAL A CA 1
ATOM 688 C C . VAL A 1 86 ? -10.036 -14.723 -1.689 1.00 92.62 86 VAL A C 1
ATOM 690 O O . VAL A 1 86 ? -10.250 -15.675 -2.437 1.00 92.62 86 VAL A O 1
ATOM 693 N N . GLY A 1 87 ? -8.900 -14.024 -1.759 1.00 89.69 87 GLY A N 1
ATOM 694 C CA . GLY A 1 87 ? -7.837 -14.293 -2.722 1.00 89.69 87 GLY A CA 1
ATOM 695 C C . GLY A 1 87 ? -7.997 -13.552 -4.049 1.00 89.69 87 GLY A C 1
ATOM 696 O O . GLY A 1 87 ? -7.297 -13.878 -5.003 1.00 89.69 87 GLY A O 1
ATOM 697 N N . GLU A 1 88 ? -8.860 -12.534 -4.128 1.00 89.81 88 GLU A N 1
ATOM 698 C CA . GLU A 1 88 ? -9.012 -11.709 -5.338 1.00 89.81 88 GLU A CA 1
ATOM 699 C C . GLU A 1 88 ? -7.793 -10.809 -5.584 1.00 89.81 88 GLU A C 1
ATOM 701 O O . GLU A 1 88 ? -7.485 -10.433 -6.717 1.00 89.81 88 GLU A O 1
ATOM 706 N N . LYS A 1 89 ? -7.057 -10.484 -4.516 1.00 88.69 89 LYS A N 1
ATOM 707 C CA . LYS A 1 89 ? -5.864 -9.631 -4.551 1.00 88.69 89 LYS A CA 1
ATOM 708 C C . LYS A 1 89 ? -4.637 -10.335 -3.953 1.00 88.69 89 LYS A C 1
ATOM 710 O O . LYS A 1 89 ? -4.096 -9.891 -2.940 1.00 88.69 89 LYS A O 1
ATOM 715 N N . PRO A 1 90 ? -4.133 -11.416 -4.579 1.00 86.75 90 PRO A N 1
ATOM 716 C CA . PRO A 1 90 ? -3.028 -12.203 -4.022 1.00 86.75 90 PRO A CA 1
ATOM 717 C C . PRO A 1 90 ? -1.707 -11.416 -3.958 1.00 86.75 90 PRO A C 1
ATOM 719 O O . PRO A 1 90 ? -0.853 -11.681 -3.117 1.00 86.75 90 PRO A O 1
ATOM 722 N N . HIS A 1 91 ? -1.549 -10.397 -4.808 1.00 86.19 91 HIS A N 1
ATOM 723 C CA . HIS A 1 91 ? -0.374 -9.521 -4.839 1.00 86.19 91 HIS A CA 1
ATOM 724 C C . HIS A 1 91 ? -0.253 -8.616 -3.600 1.00 86.19 91 HIS A C 1
ATOM 726 O O . HIS A 1 91 ? 0.827 -8.100 -3.310 1.00 86.19 91 HIS A O 1
ATOM 732 N N . CYS A 1 92 ? -1.336 -8.447 -2.839 1.00 91.12 92 CYS A N 1
ATOM 733 C CA . CYS A 1 92 ? -1.380 -7.561 -1.681 1.00 91.12 92 CYS A CA 1
ATOM 734 C C . CYS A 1 92 ? -0.721 -8.138 -0.424 1.00 91.12 92 CYS A C 1
ATOM 736 O O . CYS A 1 92 ? -0.522 -7.397 0.536 1.00 91.12 92 CYS A O 1
ATOM 738 N N . TYR A 1 93 ? -0.327 -9.417 -0.419 1.00 91.12 93 TYR A N 1
ATOM 739 C CA . TYR A 1 93 ? 0.330 -10.049 0.732 1.00 91.12 93 TYR A CA 1
ATOM 740 C C . TYR A 1 93 ? 1.552 -9.258 1.228 1.00 91.12 93 TYR A C 1
ATOM 742 O O . TYR A 1 93 ? 1.697 -9.025 2.431 1.00 91.12 93 TYR A O 1
ATOM 750 N N . ARG A 1 94 ? 2.409 -8.793 0.306 1.00 92.69 94 ARG A N 1
ATOM 751 C CA . ARG A 1 94 ? 3.622 -8.032 0.655 1.00 92.69 94 ARG A CA 1
ATOM 752 C C . ARG A 1 94 ? 3.278 -6.711 1.329 1.00 92.69 94 ARG A C 1
ATOM 754 O O . ARG A 1 94 ? 3.875 -6.369 2.345 1.00 92.69 94 ARG A O 1
ATOM 761 N N . VAL A 1 95 ? 2.293 -6.008 0.778 1.00 95.50 95 VAL A N 1
ATOM 762 C CA . VAL A 1 95 ? 1.808 -4.727 1.296 1.00 95.50 95 VAL A CA 1
ATOM 763 C C . VAL A 1 95 ? 1.208 -4.909 2.687 1.00 95.50 95 VAL A C 1
ATOM 765 O O . VAL A 1 95 ? 1.580 -4.196 3.613 1.00 95.50 95 VAL A O 1
ATOM 768 N N . LEU A 1 96 ? 0.342 -5.910 2.860 1.00 95.44 96 LEU A N 1
ATOM 769 C CA . LEU A 1 96 ? -0.309 -6.192 4.136 1.00 95.44 96 LEU A CA 1
ATOM 770 C C . LEU A 1 96 ? 0.701 -6.594 5.217 1.00 95.44 96 LEU A C 1
ATOM 772 O O . LEU A 1 96 ? 0.649 -6.095 6.339 1.00 95.44 96 LEU A O 1
ATOM 776 N N . THR A 1 97 ? 1.658 -7.459 4.878 1.00 95.00 97 THR A N 1
ATOM 777 C CA . THR A 1 97 ? 2.716 -7.869 5.811 1.00 95.00 97 THR A CA 1
ATOM 778 C C . THR A 1 97 ? 3.572 -6.675 6.224 1.00 95.00 97 THR A C 1
ATOM 780 O O . THR A 1 97 ? 3.885 -6.522 7.406 1.00 95.00 97 THR A O 1
ATOM 783 N N . PHE A 1 98 ? 3.917 -5.804 5.273 1.00 96.75 98 PHE A N 1
ATOM 784 C CA . PHE A 1 98 ? 4.676 -4.589 5.546 1.00 96.75 98 PHE A CA 1
ATOM 785 C C . PHE A 1 98 ? 3.895 -3.619 6.444 1.00 96.75 98 PHE A C 1
ATOM 787 O O . PHE A 1 98 ? 4.420 -3.186 7.469 1.00 96.75 98 PHE A O 1
ATOM 794 N N . LEU A 1 99 ? 2.621 -3.359 6.131 1.00 97.06 99 LEU A N 1
ATOM 795 C CA . LEU A 1 99 ? 1.725 -2.526 6.936 1.00 97.06 99 LEU A CA 1
ATOM 796 C C . LEU A 1 99 ? 1.637 -3.021 8.386 1.00 97.06 99 LEU A C 1
ATOM 798 O O . LEU A 1 99 ? 1.843 -2.248 9.320 1.00 97.06 99 LEU A O 1
ATOM 802 N N . MET A 1 100 ? 1.391 -4.317 8.587 1.00 96.69 100 MET A N 1
ATOM 803 C CA . MET A 1 100 ? 1.250 -4.903 9.925 1.00 96.69 100 MET A CA 1
ATOM 804 C C . MET A 1 100 ? 2.541 -4.815 10.747 1.00 96.69 100 MET A C 1
ATOM 806 O O . MET A 1 100 ? 2.486 -4.637 11.963 1.00 96.69 100 MET A O 1
ATOM 810 N N . ARG A 1 101 ? 3.709 -4.914 10.104 1.00 96.88 101 ARG A N 1
ATOM 811 C CA . ARG A 1 101 ? 5.013 -4.734 10.762 1.00 96.88 101 ARG A CA 1
ATOM 812 C C . ARG A 1 101 ? 5.269 -3.279 11.135 1.00 96.88 101 ARG A C 1
ATOM 814 O O . ARG A 1 101 ? 5.655 -2.997 12.268 1.00 96.88 101 ARG A O 1
ATOM 821 N N . ARG A 1 102 ? 4.995 -2.348 10.219 1.00 97.25 102 ARG A N 1
ATOM 822 C CA . ARG A 1 102 ? 5.121 -0.907 10.480 1.00 97.25 102 ARG A CA 1
ATOM 823 C C . ARG A 1 102 ? 4.194 -0.460 11.611 1.00 97.25 102 ARG A C 1
ATOM 825 O O . ARG A 1 102 ? 4.642 0.260 12.498 1.00 97.25 102 ARG A O 1
ATOM 832 N N . GLN A 1 103 ? 2.967 -0.980 11.663 1.00 95.62 103 GLN A N 1
ATOM 833 C CA . GLN A 1 103 ? 2.018 -0.723 12.753 1.00 95.62 103 GLN A CA 1
ATOM 834 C C . GLN A 1 103 ? 2.527 -1.199 14.126 1.00 95.62 103 GLN A C 1
ATOM 836 O O . GLN A 1 103 ? 2.172 -0.624 15.152 1.00 95.62 103 GLN A O 1
ATOM 841 N N . ARG A 1 104 ? 3.386 -2.228 14.170 1.00 96.75 104 ARG A N 1
ATOM 842 C CA . ARG A 1 104 ? 4.042 -2.708 15.404 1.00 96.75 104 ARG A CA 1
ATOM 843 C C . ARG A 1 104 ? 5.253 -1.867 15.820 1.00 96.75 104 ARG A C 1
ATOM 845 O O . ARG A 1 104 ? 5.857 -2.156 16.848 1.00 96.75 104 ARG A O 1
ATOM 852 N N . GLY A 1 105 ? 5.616 -0.850 15.038 1.00 96.62 105 GLY A N 1
ATOM 853 C CA . GLY A 1 105 ? 6.770 0.012 15.290 1.00 96.62 105 GLY A CA 1
ATOM 854 C C . GLY A 1 105 ? 8.086 -0.495 14.693 1.00 96.62 105 GLY A C 1
ATOM 855 O O . GLY A 1 105 ? 9.142 0.030 15.039 1.00 96.62 105 GLY A O 1
ATOM 856 N N . GLU A 1 106 ? 8.062 -1.492 13.800 1.00 97.12 106 GLU A N 1
ATOM 857 C CA . GLU A 1 106 ? 9.273 -1.920 13.088 1.00 97.12 106 GLU A CA 1
ATOM 858 C C . GLU A 1 106 ? 9.753 -0.826 12.116 1.00 97.12 106 GLU A C 1
ATOM 860 O O . GLU A 1 106 ? 8.949 -0.138 11.478 1.00 97.12 106 GLU A O 1
ATOM 865 N N . SER A 1 107 ? 11.072 -0.671 11.963 1.00 97.44 107 SER A N 1
ATOM 866 C CA . SER A 1 107 ? 11.642 0.185 10.915 1.00 97.44 107 SER A CA 1
ATOM 867 C C . SER A 1 107 ? 11.381 -0.405 9.524 1.00 97.44 107 SER A C 1
ATOM 869 O O . SER A 1 107 ? 11.235 -1.620 9.381 1.00 97.44 107 SER A O 1
ATOM 871 N N . SER A 1 108 ? 11.354 0.437 8.486 1.00 96.06 108 SER A N 1
ATOM 872 C CA . SER A 1 108 ? 11.136 -0.012 7.100 1.00 96.06 108 SER A CA 1
ATOM 873 C C . SER A 1 108 ? 12.170 -1.057 6.664 1.00 96.06 108 SER A C 1
ATOM 875 O O . SER A 1 108 ? 11.810 -2.091 6.108 1.00 96.06 108 SER A O 1
ATOM 877 N N . GLU A 1 109 ? 13.443 -0.852 7.014 1.00 95.94 109 GLU A N 1
ATOM 878 C CA . GLU A 1 109 ? 14.527 -1.795 6.712 1.00 95.94 109 GLU A CA 1
ATOM 879 C C . GLU A 1 109 ? 14.328 -3.154 7.404 1.00 95.94 109 GLU A C 1
ATOM 881 O O . GLU A 1 109 ? 14.444 -4.205 6.770 1.00 95.94 109 GLU A O 1
ATOM 886 N N . SER A 1 110 ? 13.970 -3.146 8.695 1.00 96.56 110 SER A N 1
ATOM 887 C CA . SER A 1 110 ? 13.686 -4.374 9.447 1.00 96.56 110 SER A CA 1
ATOM 888 C C . SER A 1 110 ? 12.494 -5.122 8.853 1.00 96.56 110 SER A C 1
ATOM 890 O O . SER A 1 110 ? 12.554 -6.341 8.670 1.00 96.56 110 SER A O 1
ATOM 892 N N . ALA A 1 111 ? 11.431 -4.394 8.507 1.00 96.31 111 ALA A N 1
ATOM 893 C CA . ALA A 1 111 ? 10.229 -4.973 7.932 1.00 96.31 111 ALA A CA 1
ATOM 894 C C . ALA A 1 111 ? 10.518 -5.646 6.581 1.00 96.31 111 ALA A C 1
ATOM 896 O O . ALA A 1 111 ? 10.118 -6.794 6.374 1.00 96.31 111 ALA A O 1
ATOM 897 N N . TRP A 1 112 ? 11.275 -4.992 5.693 1.00 95.19 112 TRP A N 1
ATOM 898 C CA . TRP A 1 112 ? 11.656 -5.580 4.407 1.00 95.19 112 TRP A CA 1
ATOM 899 C C . TRP A 1 112 ? 12.581 -6.773 4.540 1.00 95.19 112 TRP A C 1
ATOM 901 O O . TRP A 1 112 ? 12.367 -7.780 3.866 1.00 95.19 112 TRP A O 1
ATOM 911 N N . LYS A 1 113 ? 13.570 -6.698 5.431 1.00 94.56 113 LYS A N 1
ATOM 912 C CA . LYS A 1 113 ? 14.458 -7.827 5.710 1.00 94.56 113 LYS A CA 1
ATOM 913 C C . LYS A 1 113 ? 13.662 -9.039 6.188 1.00 94.56 113 LYS A C 1
ATOM 915 O O . LYS A 1 113 ? 13.903 -10.156 5.740 1.00 94.56 113 LYS A O 1
ATOM 920 N N . ALA A 1 114 ? 12.678 -8.825 7.055 1.00 94.06 114 ALA A N 1
ATOM 921 C CA . ALA A 1 114 ? 11.834 -9.899 7.549 1.00 94.06 114 ALA A CA 1
ATOM 922 C C . ALA A 1 114 ? 10.899 -10.469 6.469 1.00 94.06 114 ALA A C 1
ATOM 924 O O . ALA A 1 114 ? 10.715 -11.683 6.422 1.00 94.06 114 ALA A O 1
ATOM 925 N N . ILE A 1 115 ? 10.357 -9.630 5.580 1.00 92.56 115 ILE A N 1
ATOM 926 C CA . ILE A 1 115 ? 9.574 -10.086 4.421 1.00 92.56 115 ILE A CA 1
ATOM 927 C C . ILE A 1 115 ? 10.452 -10.917 3.481 1.00 92.56 115 ILE A C 1
ATOM 929 O O . ILE A 1 115 ? 10.074 -12.031 3.134 1.00 92.56 115 ILE A O 1
ATOM 933 N N . ALA A 1 116 ? 11.645 -10.428 3.135 1.00 91.25 116 ALA A N 1
ATOM 934 C CA . ALA A 1 116 ? 12.588 -11.130 2.267 1.00 91.25 116 ALA A CA 1
ATOM 935 C C . ALA A 1 116 ? 13.001 -12.498 2.833 1.00 91.25 116 ALA A C 1
ATOM 937 O O . ALA A 1 116 ? 13.097 -13.463 2.085 1.00 91.25 116 ALA A O 1
ATOM 938 N N . ASN A 1 117 ? 13.177 -12.597 4.154 1.00 89.94 117 ASN A N 1
ATOM 939 C CA . ASN A 1 117 ? 13.475 -13.864 4.827 1.00 89.94 117 ASN A CA 1
ATOM 940 C C . ASN A 1 117 ? 12.260 -14.800 4.923 1.00 89.94 117 ASN A C 1
ATOM 942 O O . ASN A 1 117 ? 12.432 -16.005 5.089 1.00 89.94 117 ASN A O 1
ATOM 946 N N . SER A 1 118 ? 11.042 -14.251 4.884 1.00 87.31 118 SER A N 1
ATOM 947 C CA . SER A 1 118 ? 9.802 -15.028 4.978 1.00 87.31 118 SER A CA 1
ATOM 948 C C . SER A 1 118 ? 9.344 -15.612 3.647 1.00 87.31 118 SER A C 1
ATOM 950 O O . SER A 1 118 ? 8.551 -16.545 3.668 1.00 87.31 118 SER A O 1
ATOM 952 N N . GLU A 1 119 ? 9.833 -15.086 2.519 1.00 79.06 119 GLU A N 1
ATOM 953 C CA . GLU A 1 119 ? 9.607 -15.655 1.191 1.00 79.06 119 GLU A CA 1
ATOM 954 C C . GLU A 1 119 ? 10.376 -16.984 1.103 1.00 79.06 119 GLU A C 1
ATOM 956 O O . GLU A 1 119 ? 11.601 -16.981 0.940 1.00 79.06 119 GLU A O 1
ATOM 961 N N . PRO A 1 120 ? 9.710 -18.148 1.219 1.00 59.44 120 PRO A N 1
ATOM 962 C CA . PRO A 1 120 ? 10.381 -19.425 1.048 1.00 59.44 120 PRO A CA 1
ATOM 963 C C . PRO A 1 120 ? 10.705 -19.505 -0.441 1.00 59.44 120 PRO A C 1
ATOM 965 O O . PRO A 1 120 ? 9.779 -19.568 -1.250 1.00 59.44 120 PRO A O 1
ATOM 968 N N . GLY A 1 121 ? 11.989 -19.410 -0.796 1.00 55.56 121 GLY A N 1
ATOM 969 C CA . GLY A 1 121 ? 12.498 -19.182 -2.155 1.00 55.56 121 GLY A CA 1
ATOM 970 C C . GLY A 1 121 ? 11.939 -20.094 -3.256 1.00 55.56 121 GLY A C 1
ATOM 971 O O . GLY A 1 121 ? 12.639 -20.971 -3.750 1.00 55.56 121 GLY A O 1
ATOM 972 N N . GLY A 1 122 ? 10.699 -19.855 -3.689 1.00 50.78 122 GLY A N 1
ATOM 973 C CA . GLY A 1 122 ? 10.066 -20.580 -4.785 1.00 50.78 122 GLY A CA 1
ATOM 974 C C . GLY A 1 122 ? 8.538 -20.657 -4.785 1.00 50.78 122 GLY A C 1
ATOM 975 O O . GLY A 1 122 ? 7.994 -20.953 -5.845 1.00 50.78 122 GLY A O 1
ATOM 976 N N . LEU A 1 123 ? 7.815 -20.392 -3.685 1.00 50.03 123 LEU A N 1
ATOM 977 C CA . LEU A 1 123 ? 6.364 -20.680 -3.680 1.00 50.03 123 LEU A CA 1
ATOM 978 C C . LEU A 1 123 ? 5.465 -19.575 -4.265 1.00 50.03 123 LEU A C 1
ATOM 980 O O . LEU A 1 123 ? 4.380 -19.887 -4.748 1.00 50.03 123 LEU A O 1
ATOM 984 N N . PHE A 1 124 ? 5.917 -18.317 -4.290 1.00 48.78 124 PHE A N 1
ATOM 985 C CA . PHE A 1 124 ? 5.181 -17.199 -4.909 1.00 48.78 124 PHE A CA 1
ATOM 986 C C . PHE A 1 124 ? 5.762 -16.732 -6.248 1.00 48.78 124 PHE A C 1
ATOM 988 O O . PHE A 1 124 ? 5.324 -15.718 -6.796 1.00 48.78 124 PHE A O 1
ATOM 995 N N . SER A 1 125 ? 6.666 -17.515 -6.850 1.00 44.91 125 SER A N 1
ATOM 996 C CA . SER A 1 125 ? 6.777 -17.504 -8.310 1.00 44.91 125 SER A CA 1
ATOM 997 C C . SER A 1 125 ? 5.498 -18.141 -8.852 1.00 44.91 125 SER A C 1
ATOM 999 O O . SER A 1 125 ? 5.443 -19.339 -9.123 1.00 44.91 125 SER A O 1
ATOM 1001 N N . LEU A 1 126 ? 4.434 -17.337 -8.935 1.00 47.50 126 LEU A N 1
ATOM 1002 C CA . LEU A 1 126 ? 3.172 -17.648 -9.596 1.00 47.50 126 LEU A CA 1
ATOM 1003 C C . LEU A 1 126 ? 3.424 -17.771 -11.107 1.00 47.50 126 LEU A C 1
ATOM 1005 O O . LEU A 1 126 ? 2.897 -17.022 -11.924 1.00 47.50 126 LEU A O 1
ATOM 1009 N N . SER A 1 127 ? 4.227 -18.759 -11.501 1.00 40.53 127 SER A N 1
ATOM 1010 C CA . SER A 1 127 ? 3.884 -19.526 -12.683 1.00 40.53 127 SER A CA 1
ATOM 1011 C C . SER A 1 127 ? 2.445 -19.975 -12.456 1.00 40.53 127 SER A C 1
ATOM 1013 O O . SER A 1 127 ? 2.154 -20.582 -11.426 1.00 40.53 127 SER A O 1
ATOM 1015 N N . LEU A 1 128 ? 1.557 -19.592 -13.371 1.00 44.81 128 LEU A N 1
ATOM 1016 C CA . LEU A 1 128 ? 0.154 -19.987 -13.493 1.00 44.81 128 LEU A CA 1
ATOM 1017 C C . LEU A 1 128 ? 0.005 -21.520 -13.555 1.00 44.81 128 LEU A C 1
ATOM 1019 O O . LEU A 1 128 ? -0.490 -22.074 -14.534 1.00 44.81 128 LEU A O 1
ATOM 1023 N N . ARG A 1 129 ? 0.456 -22.251 -12.535 1.00 39.53 129 ARG A N 1
ATOM 1024 C CA . ARG A 1 129 ? 0.032 -23.624 -12.331 1.00 39.53 129 ARG A CA 1
ATOM 1025 C C . ARG A 1 129 ? -1.430 -23.522 -11.963 1.00 39.53 129 ARG A C 1
ATOM 1027 O O . ARG A 1 129 ? -1.781 -22.830 -11.010 1.00 39.53 129 ARG A O 1
ATOM 1034 N N . SER A 1 130 ? -2.238 -24.143 -12.814 1.00 41.53 130 SER A N 1
ATOM 1035 C CA . SER A 1 130 ? -3.685 -24.245 -12.740 1.00 41.53 130 SER A CA 1
ATOM 1036 C C . SER A 1 130 ? -4.180 -24.161 -11.301 1.00 41.53 130 SER A C 1
ATOM 1038 O O . SER A 1 130 ? -3.641 -24.888 -10.458 1.00 41.53 130 SER A O 1
ATOM 1040 N N . PRO A 1 131 ? -5.182 -23.308 -11.014 1.00 38.78 131 PRO A N 1
ATOM 1041 C CA . PRO A 1 131 ? -5.719 -23.202 -9.671 1.00 38.78 131 PRO A CA 1
ATOM 1042 C C . PRO A 1 131 ? -6.021 -24.615 -9.161 1.00 38.78 131 PRO A C 1
ATOM 1044 O O . PRO A 1 131 ? -6.615 -25.410 -9.907 1.00 38.78 131 PRO A O 1
ATOM 1047 N N . PRO A 1 132 ? -5.585 -24.981 -7.940 1.00 38.44 132 PRO A N 1
ATOM 1048 C CA . PRO A 1 132 ? -6.070 -26.203 -7.326 1.00 38.44 132 PRO A CA 1
ATOM 1049 C C . PRO A 1 132 ? -7.592 -26.146 -7.400 1.00 38.44 132 PRO A C 1
ATOM 1051 O O . PRO A 1 132 ? -8.195 -25.129 -7.054 1.00 38.44 132 PRO A O 1
ATOM 1054 N N . LYS A 1 133 ? -8.204 -27.209 -7.928 1.00 48.38 133 LYS A N 1
ATOM 1055 C CA . LYS A 1 133 ? -9.656 -27.372 -7.931 1.00 48.38 133 LYS A CA 1
ATOM 1056 C C . LYS A 1 133 ? -10.100 -27.475 -6.473 1.00 48.38 133 LYS A C 1
ATOM 1058 O O . LYS A 1 133 ? -10.302 -28.570 -5.959 1.00 48.38 133 LYS A O 1
ATOM 1063 N N . PHE A 1 134 ? -10.214 -26.342 -5.792 1.00 44.75 134 PHE A N 1
ATOM 1064 C CA . PHE A 1 134 ? -10.974 -26.239 -4.566 1.00 44.75 134 PHE A CA 1
ATOM 1065 C C . PHE A 1 134 ? -12.427 -26.395 -4.987 1.00 44.75 134 PHE A C 1
ATOM 1067 O O . PHE A 1 134 ? -13.107 -25.438 -5.346 1.00 44.75 134 PHE A O 1
ATOM 1074 N N . ALA A 1 135 ? -12.875 -27.648 -5.024 1.00 45.72 135 ALA A N 1
ATOM 1075 C CA . ALA A 1 135 ? -14.284 -27.966 -5.027 1.00 45.72 135 ALA A CA 1
ATOM 1076 C C . ALA A 1 135 ? -14.837 -27.465 -3.689 1.00 45.72 135 ALA A C 1
ATOM 1078 O O . ALA A 1 135 ? -14.828 -28.179 -2.688 1.00 45.72 135 ALA A O 1
ATOM 1079 N N . PHE A 1 136 ? -15.255 -26.200 -3.661 1.00 42.81 136 PHE A N 1
ATOM 1080 C CA . PHE A 1 136 ? -16.132 -25.691 -2.623 1.00 42.81 136 PHE A CA 1
ATOM 1081 C C . PHE A 1 136 ? -17.440 -26.464 -2.773 1.00 42.81 136 PHE A C 1
ATOM 1083 O O . PHE A 1 136 ? -18.282 -26.152 -3.613 1.00 42.81 136 PHE A O 1
ATOM 1090 N N . ASN A 1 137 ? -17.563 -27.552 -2.016 1.00 42.81 137 ASN A N 1
ATOM 1091 C CA . ASN A 1 137 ? -18.804 -28.291 -1.904 1.00 42.81 137 ASN A CA 1
ATOM 1092 C C . ASN A 1 137 ? -19.761 -27.442 -1.060 1.00 42.81 137 ASN A C 1
ATOM 1094 O O . ASN A 1 137 ? -19.848 -27.593 0.158 1.00 42.81 137 ASN A O 1
ATOM 1098 N N . LEU A 1 138 ? -20.425 -26.489 -1.716 1.00 46.06 138 LEU A N 1
ATOM 1099 C CA . LEU A 1 138 ? -21.606 -25.825 -1.187 1.00 46.06 138 LEU A CA 1
ATOM 1100 C C . LEU A 1 138 ? -22.738 -26.846 -1.216 1.00 46.06 138 LEU A C 1
ATOM 1102 O O . LEU A 1 138 ? -23.563 -26.874 -2.125 1.00 46.06 138 LEU A O 1
ATOM 1106 N N . ASN A 1 139 ? -22.752 -27.711 -0.209 1.00 42.41 139 ASN A N 1
ATOM 1107 C CA . ASN A 1 139 ? -23.886 -28.569 0.059 1.00 42.41 139 ASN A CA 1
ATOM 1108 C C . ASN A 1 139 ? -24.991 -27.676 0.648 1.00 42.41 139 ASN A C 1
ATOM 1110 O O . ASN A 1 139 ? -25.150 -27.561 1.863 1.00 42.41 139 ASN A O 1
ATOM 1114 N N . SER A 1 140 ? -25.716 -26.968 -0.224 1.00 49.06 140 SER A N 1
ATOM 1115 C CA . SER A 1 140 ? -26.944 -26.251 0.111 1.00 49.06 140 SER A CA 1
ATOM 1116 C C . SER A 1 140 ? -28.062 -27.274 0.323 1.00 49.06 140 SER A C 1
ATOM 1118 O O . SER A 1 140 ? -28.938 -27.459 -0.520 1.00 49.06 140 SER A O 1
ATOM 1120 N N . GLY A 1 141 ? -27.988 -27.993 1.441 1.00 43.72 141 GLY A N 1
ATOM 1121 C CA . GLY A 1 141 ? -29.068 -28.835 1.931 1.00 43.72 141 GLY A CA 1
ATOM 1122 C C . GLY A 1 141 ? -30.139 -27.959 2.564 1.00 43.72 141 GLY A C 1
ATOM 1123 O O . GLY A 1 141 ? -30.059 -27.615 3.740 1.00 43.72 141 GLY A O 1
ATOM 1124 N N . SER A 1 142 ? -31.127 -27.567 1.767 1.00 58.06 142 SER A N 1
ATOM 1125 C CA . SER A 1 142 ? -32.399 -27.051 2.253 1.00 58.06 142 SER A CA 1
ATOM 1126 C C . SER A 1 142 ? -33.185 -28.194 2.896 1.00 58.06 142 SER A C 1
ATOM 1128 O O . SER A 1 142 ? -33.923 -28.885 2.199 1.00 58.06 142 SER A O 1
ATOM 1130 N N . ASP A 1 143 ? -33.053 -28.386 4.207 1.00 48.62 143 ASP A N 1
ATOM 1131 C CA . ASP A 1 143 ? -33.995 -29.214 4.963 1.00 48.62 143 ASP A CA 1
ATOM 1132 C C . ASP A 1 143 ? -34.865 -28.329 5.850 1.00 48.62 143 ASP A C 1
ATOM 1134 O O . ASP A 1 143 ? -34.496 -27.856 6.925 1.00 48.62 143 ASP A O 1
ATOM 1138 N N . THR A 1 144 ? -36.060 -28.088 5.321 1.00 53.94 144 THR A N 1
ATOM 1139 C CA . THR A 1 144 ? -37.194 -27.531 6.043 1.00 53.94 144 THR A CA 1
ATOM 1140 C C . THR A 1 144 ? -37.903 -28.684 6.748 1.00 53.94 144 THR A C 1
ATOM 1142 O O . THR A 1 144 ? -38.224 -29.683 6.112 1.00 53.94 144 THR A O 1
ATOM 1145 N N . SER A 1 145 ? -38.261 -28.472 8.017 1.00 54.62 145 SER A N 1
ATOM 1146 C CA . SER A 1 145 ? -39.202 -29.260 8.836 1.00 54.62 145 SER A CA 1
ATOM 1147 C C . SER A 1 145 ? -38.604 -30.341 9.741 1.00 54.62 145 SER A C 1
ATOM 1149 O O . SER A 1 145 ? -38.363 -31.465 9.313 1.00 54.62 145 SER A O 1
ATOM 1151 N N . ARG A 1 146 ? -38.583 -30.061 11.054 1.00 44.44 146 ARG A N 1
ATOM 1152 C CA . ARG A 1 146 ? -39.184 -30.952 12.068 1.00 44.44 146 ARG A CA 1
ATOM 1153 C C . ARG A 1 146 ? -39.374 -30.260 13.426 1.00 44.44 146 ARG A C 1
ATOM 1155 O O . ARG A 1 146 ? -38.426 -29.865 14.084 1.00 44.44 146 ARG A O 1
ATOM 1162 N N . GLN A 1 147 ? -40.651 -30.192 13.799 1.00 49.34 147 GLN A N 1
ATOM 1163 C CA . GLN A 1 147 ? -41.227 -30.444 15.125 1.00 49.34 147 GLN A CA 1
ATOM 1164 C C . GLN A 1 147 ? -40.757 -29.638 16.349 1.00 49.34 147 GLN A C 1
ATOM 1166 O O . GLN A 1 147 ? -39.790 -29.953 17.028 1.00 49.34 147 GLN A O 1
ATOM 1171 N N . ILE A 1 148 ? -41.612 -28.674 16.696 1.00 50.19 148 ILE A N 1
ATOM 1172 C CA . ILE A 1 148 ? -42.339 -28.562 17.973 1.00 50.19 148 ILE A CA 1
ATOM 1173 C C . ILE A 1 148 ? -42.037 -29.691 18.984 1.00 50.19 148 ILE A C 1
ATOM 1175 O O . ILE A 1 148 ? -42.503 -30.816 18.816 1.00 50.19 148 ILE A O 1
ATOM 1179 N N . ALA A 1 149 ? -41.372 -29.355 20.089 1.00 45.38 149 ALA A N 1
ATOM 1180 C CA . ALA A 1 149 ? -41.580 -30.016 21.374 1.00 45.38 149 ALA A CA 1
ATOM 1181 C C . ALA A 1 149 ? -41.222 -29.055 22.512 1.00 45.38 149 ALA A C 1
ATOM 1183 O O . ALA A 1 149 ? -40.066 -28.707 22.742 1.00 45.38 149 ALA A O 1
ATOM 1184 N N . SER A 1 150 ? -42.261 -28.625 23.216 1.00 53.25 150 SER A N 1
ATOM 1185 C CA . SER A 1 150 ? -42.201 -27.931 24.493 1.00 53.25 150 SER A CA 1
ATOM 1186 C C . SER A 1 150 ? -41.491 -28.798 25.538 1.00 53.25 150 SER A C 1
ATOM 1188 O O . SER A 1 150 ? -41.836 -29.968 25.712 1.00 53.25 150 SER A O 1
ATOM 1190 N N . SER A 1 151 ? -40.564 -28.228 26.308 1.00 52.03 151 SER A N 1
ATOM 1191 C CA . SER A 1 151 ? -40.249 -28.757 27.637 1.00 52.03 151 SER A CA 1
ATOM 1192 C C . SER A 1 151 ? -39.697 -27.680 28.561 1.00 52.03 151 SER A C 1
ATOM 1194 O O . SER A 1 151 ? -38.597 -27.163 28.398 1.00 52.03 151 SER A O 1
ATOM 1196 N N . SER A 1 152 ? -40.530 -27.369 29.547 1.00 54.88 152 SER A N 1
ATOM 1197 C CA . SER A 1 152 ? -40.263 -26.590 30.745 1.00 54.88 152 SER A CA 1
ATOM 1198 C C . SER A 1 152 ? -39.285 -27.308 31.684 1.00 54.88 152 SER A C 1
ATOM 1200 O O . SER A 1 152 ? -39.444 -28.502 31.926 1.00 54.88 152 SER A O 1
ATOM 1202 N N . ARG A 1 153 ? -38.347 -26.558 32.277 1.00 46.25 153 ARG A N 1
ATOM 1203 C CA . ARG A 1 153 ? -37.696 -26.734 33.605 1.00 46.25 153 ARG A CA 1
ATOM 1204 C C . ARG A 1 153 ? -36.735 -25.544 33.758 1.00 46.25 153 ARG A C 1
ATOM 1206 O O . ARG A 1 153 ? -35.863 -25.381 32.919 1.00 46.25 153 ARG A O 1
ATOM 1213 N N . VAL A 1 154 ? -37.016 -24.517 34.566 1.00 50.91 154 VAL A N 1
ATOM 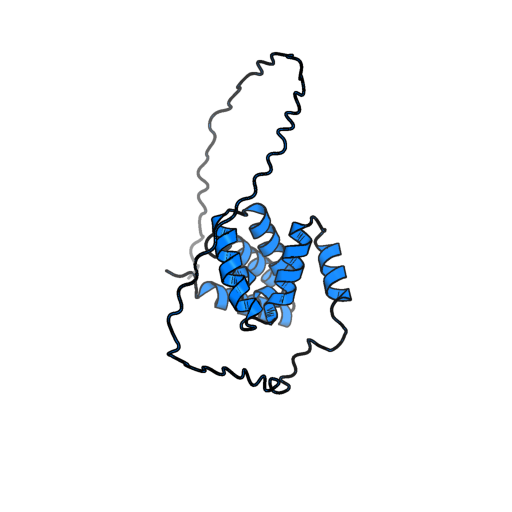1214 C CA . VAL A 1 154 ? -36.975 -24.407 36.045 1.00 50.91 154 VAL A CA 1
ATOM 1215 C C . VAL A 1 154 ? -35.593 -24.727 36.635 1.00 50.91 154 VAL A C 1
ATOM 1217 O O . VAL A 1 154 ? -35.015 -25.760 36.318 1.00 50.91 154 VAL A O 1
ATOM 1220 N N . VAL A 1 155 ? -35.183 -23.861 37.580 1.00 49.00 155 VAL A N 1
ATOM 1221 C CA . VAL A 1 155 ? -33.984 -23.856 38.452 1.00 49.00 155 VAL A CA 1
ATOM 1222 C C . VAL A 1 155 ? -32.789 -23.135 37.802 1.00 49.00 155 VAL A C 1
ATOM 1224 O O . VAL A 1 155 ? -32.258 -23.593 36.807 1.00 49.00 155 VAL A O 1
ATOM 1227 N N . GLY A 1 156 ? -32.342 -21.950 38.232 1.00 40.56 156 GLY A N 1
ATOM 1228 C CA . GLY A 1 156 ? -32.221 -21.418 39.593 1.00 40.56 156 GLY A CA 1
ATOM 1229 C C . GLY A 1 156 ? -30.748 -21.509 40.007 1.00 40.56 156 GLY A C 1
ATOM 1230 O O . GLY A 1 156 ? -30.246 -22.610 40.191 1.00 40.56 156 GLY A O 1
ATOM 1231 N N . GLY A 1 157 ? -30.036 -20.384 40.127 1.00 40.78 157 GLY A N 1
ATOM 1232 C CA . GLY A 1 157 ? -28.611 -20.433 40.471 1.00 40.78 157 GLY A CA 1
ATOM 1233 C C . GLY A 1 157 ? -27.904 -19.087 40.436 1.00 40.78 157 GLY A C 1
ATOM 1234 O O . GLY A 1 157 ? -27.205 -18.761 39.485 1.00 40.78 157 GLY A O 1
ATOM 1235 N N . ASN A 1 158 ? -28.102 -18.317 41.498 1.00 55.00 158 ASN A N 1
ATOM 1236 C CA . ASN A 1 158 ? -27.353 -17.111 41.829 1.00 55.00 158 ASN A CA 1
ATOM 1237 C C . ASN A 1 158 ? -25.867 -17.442 42.033 1.00 55.00 158 ASN A C 1
ATOM 1239 O O . ASN A 1 158 ? -25.585 -18.369 42.781 1.00 55.00 158 ASN A O 1
ATOM 1243 N N . THR A 1 159 ? -24.946 -16.597 41.564 1.00 53.38 159 THR A N 1
ATOM 1244 C CA . THR A 1 159 ? -23.754 -16.243 42.359 1.00 53.38 159 THR A CA 1
ATOM 1245 C C . THR A 1 159 ? -23.208 -14.879 41.960 1.00 53.38 159 THR A C 1
ATOM 1247 O O . THR A 1 159 ? -22.555 -14.689 40.939 1.00 53.38 159 THR A O 1
ATOM 1250 N N . SER A 1 160 ? -23.494 -13.943 42.855 1.00 53.28 160 SER A N 1
ATOM 1251 C CA . SER A 1 160 ? -22.789 -12.698 43.118 1.00 53.28 160 SER A CA 1
ATOM 1252 C C . SER A 1 160 ? -21.294 -12.936 43.365 1.00 53.28 160 SER A C 1
ATOM 1254 O O . SER A 1 160 ? -20.948 -13.880 44.071 1.00 53.28 160 SER A O 1
ATOM 1256 N N . THR A 1 161 ? -20.416 -12.094 42.812 1.00 50.56 161 THR A N 1
ATOM 1257 C CA . THR A 1 161 ? -19.065 -11.717 43.303 1.00 50.56 161 THR A CA 1
ATOM 1258 C C . THR A 1 161 ? -18.384 -10.895 42.197 1.00 50.56 161 THR A C 1
ATOM 1260 O O . THR A 1 161 ? -18.480 -11.233 41.032 1.00 50.56 161 THR A O 1
ATOM 1263 N N . ARG A 1 162 ? -17.659 -9.799 42.409 1.00 45.78 162 ARG A N 1
ATOM 1264 C CA . ARG A 1 162 ? -17.310 -9.010 43.588 1.00 45.78 162 ARG A CA 1
ATOM 1265 C C . ARG A 1 162 ? -16.740 -7.700 43.026 1.00 45.78 162 ARG A C 1
ATOM 1267 O O . ARG A 1 162 ? -15.797 -7.728 42.241 1.00 45.78 162 ARG A O 1
ATOM 1274 N N . LEU A 1 163 ? -17.300 -6.565 43.430 1.00 52.28 163 LEU A N 1
ATOM 1275 C CA . LEU A 1 163 ? -16.703 -5.244 43.237 1.00 52.28 163 LEU A CA 1
ATOM 1276 C C . LEU A 1 163 ? -15.288 -5.228 43.839 1.00 52.28 163 LEU A C 1
ATOM 1278 O O . LEU A 1 163 ? -15.124 -5.487 45.032 1.00 52.28 163 LEU A O 1
ATOM 1282 N N . ARG A 1 164 ? -14.271 -4.889 43.041 1.00 51.94 164 ARG A N 1
ATOM 1283 C CA . ARG A 1 164 ? -12.952 -4.489 43.550 1.00 51.94 164 ARG A CA 1
ATOM 1284 C C . ARG A 1 164 ? -12.670 -3.058 43.107 1.00 51.94 164 ARG A C 1
ATOM 1286 O O . 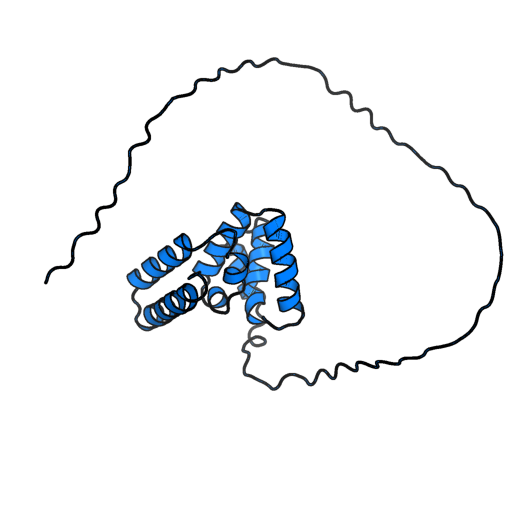ARG A 1 164 ? -12.083 -2.797 42.065 1.00 51.94 164 ARG A O 1
ATOM 1293 N N . ALA A 1 165 ? -13.158 -2.131 43.925 1.00 55.75 165 ALA A N 1
ATOM 1294 C CA . ALA A 1 165 ? -12.818 -0.723 43.860 1.00 55.75 165 ALA A CA 1
ATOM 1295 C C . ALA A 1 165 ? -11.362 -0.544 44.316 1.00 55.75 165 ALA A C 1
ATOM 1297 O O . ALA A 1 165 ? -11.064 -0.632 45.506 1.00 55.75 165 ALA A O 1
ATOM 1298 N N . ASN A 1 166 ? -10.454 -0.277 43.378 1.00 55.19 166 ASN A N 1
ATOM 1299 C CA . ASN A 1 166 ? -9.120 0.207 43.713 1.00 55.19 166 ASN A CA 1
ATOM 1300 C C . ASN A 1 166 ? -9.164 1.734 43.822 1.00 55.19 166 ASN A C 1
ATOM 1302 O O . ASN A 1 166 ? -9.081 2.470 42.843 1.00 55.19 166 ASN A O 1
ATOM 1306 N N . LYS A 1 167 ? -9.318 2.190 45.067 1.00 60.12 167 LYS A N 1
ATOM 1307 C CA . LYS A 1 167 ? -9.182 3.576 45.514 1.00 60.12 167 LYS A CA 1
ATOM 1308 C C . LYS A 1 167 ? -7.695 3.947 45.529 1.00 60.12 167 LYS A C 1
ATOM 1310 O O . LYS A 1 167 ? -7.026 3.777 46.543 1.00 60.12 167 LYS A O 1
ATOM 1315 N N . ALA A 1 168 ? -7.173 4.447 44.411 1.00 58.41 168 ALA A N 1
ATOM 1316 C CA . ALA A 1 168 ? -5.841 5.046 44.358 1.00 58.41 168 ALA A CA 1
ATOM 1317 C C . ALA A 1 168 ? -5.946 6.563 44.569 1.00 58.41 168 ALA A C 1
ATOM 1319 O O . ALA A 1 168 ? -6.330 7.330 43.690 1.00 58.41 168 ALA A O 1
ATOM 1320 N N . LYS A 1 169 ? -5.614 6.966 45.793 1.00 70.44 169 LYS A N 1
ATOM 1321 C CA . LYS A 1 169 ? -5.402 8.335 46.261 1.00 70.44 169 LYS A CA 1
ATOM 1322 C C . LYS A 1 169 ? -4.227 8.953 45.486 1.00 70.44 169 LYS A C 1
ATOM 1324 O O . LYS A 1 169 ? -3.086 8.572 45.728 1.00 70.44 169 LYS A O 1
ATOM 1329 N N . ARG A 1 170 ? -4.491 9.890 44.569 1.00 59.50 170 ARG A N 1
ATOM 1330 C CA . ARG A 1 170 ? -3.460 10.777 43.999 1.00 59.50 170 ARG A CA 1
ATOM 1331 C C . ARG A 1 170 ? -3.535 12.164 44.662 1.00 59.50 170 ARG A C 1
ATOM 1333 O O . ARG A 1 170 ? -4.644 12.656 44.863 1.00 59.50 170 ARG A O 1
ATOM 1340 N N . PRO A 1 171 ? -2.391 12.757 45.051 1.00 71.25 171 PRO A N 1
ATOM 1341 C CA . PRO A 1 171 ? -2.329 14.064 45.703 1.00 71.25 171 PRO A CA 1
ATOM 1342 C C . PRO A 1 171 ? -2.596 15.222 44.722 1.00 71.25 171 PRO A C 1
ATOM 1344 O O . PRO A 1 171 ? -2.326 15.075 43.528 1.00 71.25 171 PRO A O 1
ATOM 1347 N N . PRO A 1 172 ? -3.081 16.378 45.214 1.00 71.19 172 PRO A N 1
ATOM 1348 C CA . PRO A 1 172 ? -3.161 17.608 44.440 1.00 71.19 172 PRO A CA 1
ATOM 1349 C C . PRO A 1 172 ? -1.792 18.292 44.453 1.00 71.19 172 PRO A C 1
ATOM 1351 O O . PRO A 1 172 ? -1.223 18.476 45.528 1.00 71.19 172 PRO A O 1
ATOM 1354 N N . ASN A 1 173 ? -1.253 18.682 43.296 1.00 50.91 173 ASN A N 1
ATOM 1355 C CA . ASN A 1 173 ? -0.283 19.772 43.292 1.00 50.91 173 ASN A CA 1
ATOM 1356 C C . ASN A 1 173 ? -0.073 20.437 41.931 1.00 50.91 173 ASN A C 1
ATOM 1358 O O . ASN A 1 173 ? 0.023 19.774 40.903 1.00 50.91 173 ASN A O 1
ATOM 1362 N N . ALA A 1 174 ? 0.107 21.753 42.046 1.00 48.09 174 ALA A N 1
ATOM 1363 C CA . ALA A 1 174 ? 0.77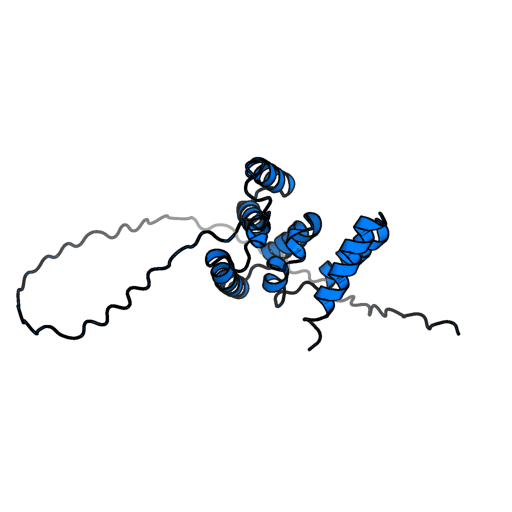4 22.676 41.138 1.00 48.09 174 ALA A CA 1
ATOM 1364 C C . ALA A 1 174 ? 0.023 23.112 39.867 1.00 48.09 174 ALA A C 1
ATOM 1366 O O . ALA A 1 174 ? 0.236 22.635 38.758 1.00 48.09 174 ALA A O 1
ATOM 1367 N N . SER A 1 175 ? -0.803 24.137 40.082 1.00 55.12 175 SER A N 1
ATOM 1368 C CA . SER A 1 175 ? -0.750 25.416 39.364 1.00 55.12 175 SER A CA 1
ATOM 1369 C C . SER A 1 175 ? 0.465 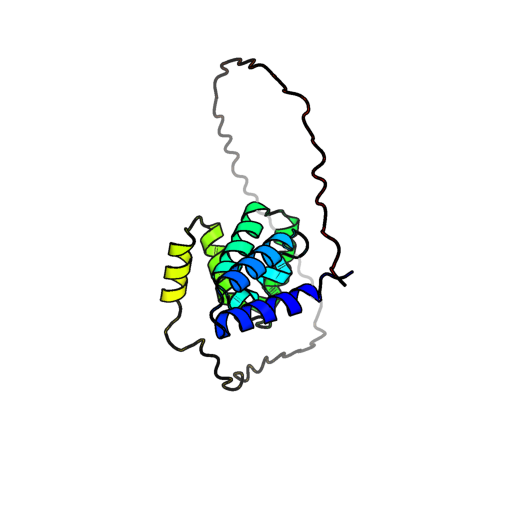25.617 38.444 1.00 55.12 175 SER A C 1
ATOM 1371 O O . SER A 1 175 ? 1.601 25.699 38.911 1.00 55.12 175 SER A O 1
ATOM 1373 N N . GLY A 1 176 ? 0.190 25.817 37.157 1.00 49.75 176 GLY A N 1
ATOM 1374 C CA . GLY A 1 176 ? 1.133 26.332 36.172 1.00 49.75 176 GLY A CA 1
ATOM 1375 C C . GLY A 1 176 ? 0.376 27.118 35.108 1.00 49.75 176 GLY A C 1
ATOM 1376 O O . GLY A 1 176 ? 0.043 26.586 34.056 1.00 49.75 176 GLY A O 1
ATOM 1377 N N . THR A 1 177 ? 0.053 28.374 35.411 1.00 53.47 177 THR A N 1
ATOM 1378 C CA . THR A 1 177 ? -0.364 29.381 34.430 1.00 53.47 177 THR A CA 1
ATOM 1379 C C . THR A 1 177 ? 0.845 29.721 33.559 1.00 53.47 177 THR A C 1
ATOM 1381 O O . THR A 1 177 ? 1.746 30.429 34.005 1.00 53.47 177 THR A O 1
ATOM 1384 N N . GLY A 1 178 ? 0.892 29.159 32.351 1.00 48.72 178 GLY A N 1
ATOM 1385 C CA . GLY A 1 178 ? 1.895 29.446 31.328 1.00 48.72 178 GLY A CA 1
ATOM 1386 C C . GLY A 1 178 ? 1.238 30.133 30.136 1.00 48.72 178 GLY A C 1
ATOM 1387 O O . GLY A 1 178 ? 0.281 29.613 29.572 1.00 48.72 178 GLY A O 1
ATOM 1388 N N . ASN A 1 179 ? 1.735 31.323 29.830 1.00 50.88 179 ASN A N 1
ATOM 1389 C CA . ASN A 1 179 ? 1.197 32.337 28.9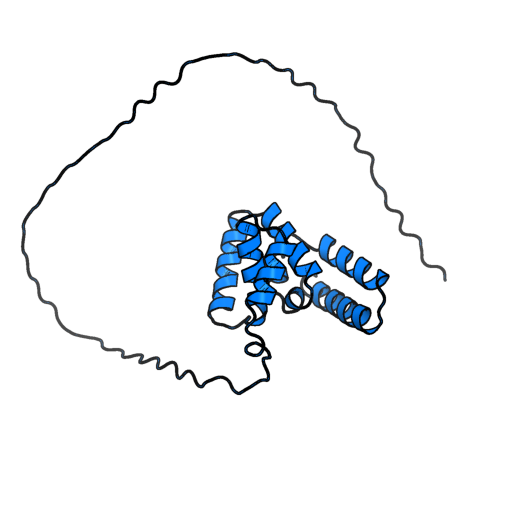31 1.00 50.88 179 ASN A CA 1
ATOM 1390 C C . ASN A 1 179 ? 0.885 31.855 27.503 1.00 50.88 179 ASN A C 1
ATOM 1392 O O . ASN A 1 179 ? 1.691 31.189 26.857 1.00 50.88 179 ASN A O 1
ATOM 1396 N N . ASN A 1 180 ? -0.275 32.287 27.001 1.00 49.59 180 ASN A N 1
ATOM 1397 C CA . ASN A 1 180 ? -0.623 32.281 25.585 1.00 49.59 180 ASN A CA 1
ATOM 1398 C C . ASN A 1 180 ? 0.010 33.505 24.911 1.00 49.59 180 ASN A C 1
ATOM 1400 O O . ASN A 1 180 ? -0.607 34.567 24.889 1.00 49.59 180 ASN A O 1
ATOM 1404 N N . ASP A 1 181 ? 1.194 33.347 24.325 1.00 53.88 181 ASP A N 1
ATOM 1405 C CA . ASP A 1 181 ? 1.696 34.284 23.319 1.00 53.88 181 ASP A CA 1
ATOM 1406 C C . ASP A 1 181 ? 1.412 33.704 21.933 1.00 53.88 181 ASP A C 1
ATOM 1408 O O . ASP A 1 181 ? 2.045 32.757 21.469 1.00 53.88 181 ASP A O 1
ATOM 1412 N N . SER A 1 182 ? 0.389 34.263 21.288 1.00 55.78 182 SER A N 1
ATOM 1413 C CA . SER A 1 182 ? 0.064 34.016 19.885 1.00 55.78 182 SER A CA 1
ATOM 1414 C C . SER A 1 182 ? 0.849 34.992 19.007 1.00 55.78 182 SER A C 1
ATOM 1416 O O . SER A 1 182 ? 0.589 36.192 19.095 1.00 55.78 182 SER A O 1
ATOM 1418 N N . PRO A 1 183 ? 1.742 34.543 18.108 1.00 61.09 183 PRO A N 1
ATOM 1419 C CA . PRO A 1 183 ? 2.156 35.365 16.985 1.00 61.09 183 PRO A CA 1
ATOM 1420 C C . PRO A 1 183 ? 1.153 35.208 15.839 1.00 61.09 183 PRO A C 1
ATOM 1422 O O . PRO A 1 183 ? 0.955 34.139 15.258 1.00 61.09 183 PRO A O 1
ATOM 1425 N N . SER A 1 184 ? 0.499 36.323 15.552 1.00 51.84 184 SER A N 1
ATOM 1426 C CA . SER A 1 184 ? -0.378 36.552 14.422 1.00 51.84 184 SER A CA 1
ATOM 1427 C C . SER A 1 184 ? 0.385 36.567 13.088 1.00 51.84 184 SER A C 1
ATOM 1429 O O . SER A 1 184 ? 1.470 37.120 12.965 1.00 51.84 184 SER A O 1
ATOM 1431 N N . LEU A 1 185 ? -0.274 35.980 12.086 1.00 49.81 185 LEU A N 1
ATOM 1432 C CA . LEU A 1 185 ? -0.401 36.443 10.698 1.00 49.81 185 LEU A CA 1
ATOM 1433 C C . LEU A 1 185 ? 0.871 36.796 9.904 1.00 49.81 185 LEU A C 1
ATOM 1435 O O . LEU A 1 185 ? 1.425 37.885 9.992 1.00 49.81 185 LEU A O 1
ATOM 1439 N N . GLY A 1 186 ? 1.174 35.921 8.943 1.00 44.84 186 GLY A N 1
ATOM 1440 C CA . GLY A 1 186 ? 2.019 36.216 7.786 1.00 44.84 186 GLY A CA 1
ATOM 1441 C C . GLY A 1 186 ? 1.719 35.280 6.615 1.00 44.84 186 GLY A C 1
ATOM 1442 O O . GLY A 1 186 ? 2.614 34.606 6.119 1.00 44.84 186 GLY A O 1
ATOM 1443 N N . SER A 1 187 ? 0.448 35.174 6.212 1.00 49.34 187 SER A N 1
ATOM 1444 C CA . SER A 1 187 ? 0.044 34.393 5.036 1.00 49.34 187 SER A CA 1
ATOM 1445 C C . SER A 1 187 ? 0.370 35.185 3.766 1.00 49.34 187 SER A C 1
ATOM 1447 O O . SER A 1 187 ? -0.353 36.113 3.405 1.00 49.34 187 SER A O 1
ATOM 1449 N N . ALA A 1 188 ? 1.488 34.861 3.116 1.00 59.06 188 ALA A N 1
ATOM 1450 C CA . ALA A 1 188 ? 1.824 35.386 1.796 1.00 59.06 188 ALA A CA 1
ATOM 1451 C C . ALA A 1 188 ? 1.201 34.490 0.704 1.00 59.06 188 ALA A C 1
ATOM 1453 O O . ALA A 1 188 ? 1.350 33.266 0.767 1.00 59.06 188 ALA A O 1
ATOM 1454 N N . PRO A 1 189 ? 0.524 35.053 -0.313 1.00 59.34 189 PRO A N 1
ATOM 1455 C CA . PRO A 1 189 ? -0.014 34.270 -1.418 1.00 59.34 189 PRO A CA 1
ATOM 1456 C C . PRO A 1 189 ? 1.120 33.760 -2.317 1.00 59.34 189 PRO A C 1
ATOM 1458 O O . PRO A 1 189 ? 1.834 34.527 -2.961 1.00 59.34 189 PRO A O 1
ATOM 1461 N N . PHE A 1 190 ? 1.271 32.438 -2.379 1.00 52.59 190 PHE A N 1
ATOM 1462 C CA . PHE A 1 190 ? 2.206 31.762 -3.273 1.00 52.59 190 PHE A CA 1
ATOM 1463 C C . PHE A 1 190 ? 1.579 31.652 -4.674 1.00 52.59 190 PHE A C 1
ATOM 1465 O O . PHE A 1 190 ? 0.923 30.668 -5.009 1.00 52.59 190 PHE A O 1
ATOM 1472 N N . THR A 1 191 ? 1.728 32.684 -5.506 1.00 55.44 191 THR A N 1
ATOM 1473 C CA . THR A 1 191 ? 1.337 32.625 -6.925 1.00 55.44 191 THR A CA 1
ATOM 1474 C C . THR A 1 191 ? 2.383 31.868 -7.738 1.00 55.44 191 THR A C 1
ATOM 1476 O O . THR A 1 191 ? 3.466 32.383 -8.014 1.00 55.44 191 THR A O 1
ATOM 1479 N N . PHE A 1 192 ? 2.047 30.647 -8.153 1.00 52.72 192 PHE A N 1
ATOM 1480 C CA . PHE A 1 192 ? 2.848 29.848 -9.079 1.00 52.72 192 PHE A CA 1
ATOM 1481 C C . PHE A 1 192 ? 2.538 30.279 -10.524 1.00 52.72 192 PHE A C 1
ATOM 1483 O O . PHE A 1 192 ? 1.450 30.030 -11.042 1.00 52.72 192 PHE A O 1
ATOM 1490 N N . ARG A 1 193 ? 3.479 30.973 -11.174 1.00 50.72 193 ARG A N 1
ATOM 1491 C CA . ARG A 1 193 ? 3.370 31.406 -12.577 1.00 50.72 193 ARG A CA 1
ATOM 1492 C C . ARG A 1 193 ? 3.820 30.255 -13.485 1.00 50.72 193 ARG A C 1
ATOM 1494 O O . ARG A 1 193 ? 5.012 29.976 -13.568 1.00 50.72 193 ARG A O 1
ATOM 1501 N N . PHE A 1 194 ? 2.888 29.587 -14.164 1.00 57.56 194 PHE A N 1
ATOM 1502 C CA . PHE A 1 194 ? 3.234 28.693 -15.274 1.00 57.56 194 PHE A CA 1
ATOM 1503 C C . PHE A 1 194 ? 3.644 29.536 -16.486 1.00 57.56 194 PHE A C 1
ATOM 1505 O O . PHE A 1 194 ? 2.896 30.407 -16.929 1.00 57.56 194 PHE A O 1
ATOM 1512 N N . GLY A 1 195 ? 4.861 29.304 -16.981 1.00 56.59 195 GLY A N 1
ATOM 1513 C CA . GLY A 1 195 ? 5.369 29.913 -18.204 1.00 56.59 195 GLY A CA 1
ATOM 1514 C C . GLY A 1 195 ? 4.586 29.432 -19.424 1.00 56.59 195 GLY A C 1
ATOM 1515 O O . GLY A 1 195 ? 4.295 28.244 -19.556 1.00 56.59 195 GLY A O 1
ATOM 1516 N N . SER A 1 196 ? 4.238 30.374 -20.295 1.00 58.62 196 SER A N 1
ATOM 1517 C CA . SER A 1 196 ? 3.586 30.120 -21.578 1.00 58.62 196 SER A CA 1
ATOM 1518 C C . SER A 1 196 ? 4.452 29.253 -22.505 1.00 58.62 196 SER A C 1
ATOM 1520 O O . SER A 1 196 ? 5.681 29.353 -22.456 1.00 58.62 196 SER A O 1
ATOM 1522 N N . PRO A 1 197 ? 3.837 28.455 -23.394 1.00 66.38 197 PRO A N 1
ATOM 1523 C CA . PRO A 1 197 ? 4.559 27.698 -24.409 1.00 66.38 197 PRO A CA 1
ATOM 1524 C C . PRO A 1 197 ? 5.133 28.637 -25.480 1.00 66.38 197 PRO A C 1
ATOM 1526 O O . PRO A 1 197 ? 4.457 29.564 -25.936 1.00 66.38 197 PRO A O 1
ATOM 1529 N N . MET A 1 198 ? 6.381 28.391 -25.886 1.00 59.38 198 MET A N 1
ATOM 1530 C CA . MET A 1 198 ? 6.937 28.973 -27.107 1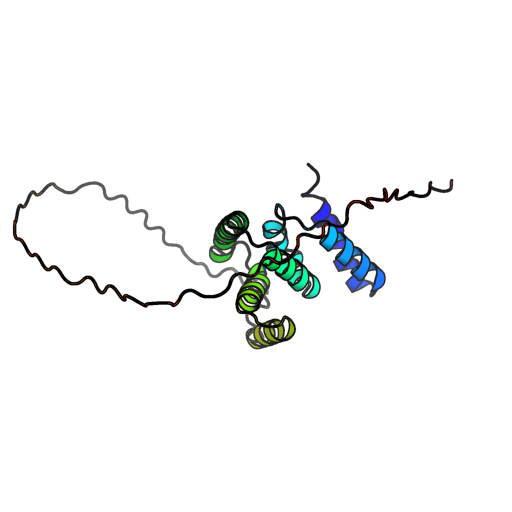.00 59.38 198 MET A CA 1
ATOM 1531 C C . MET A 1 198 ? 6.275 28.325 -28.329 1.00 59.38 198 MET A C 1
ATOM 1533 O O . MET A 1 198 ? 6.045 27.115 -28.339 1.00 59.38 198 MET A O 1
ATOM 1537 N N . LYS A 1 199 ? 5.927 29.172 -29.302 1.00 66.19 199 LYS A N 1
ATOM 1538 C CA . LYS A 1 199 ? 5.451 28.791 -30.636 1.00 66.19 199 LYS A CA 1
ATOM 1539 C C . LYS A 1 199 ? 6.594 28.255 -31.486 1.00 66.19 199 LYS A C 1
ATOM 1541 O O . LYS A 1 199 ? 7.720 28.769 -31.305 1.00 66.19 199 LYS A O 1
#